Protein AF-A0A351QXR8-F1 (afdb_monomer_lite)

pLDDT: mean 89.49, std 12.04, range [43.16, 98.81]

Structure (mmCIF, N/CA/C/O backbone):
data_AF-A0A351QXR8-F1
#
_entry.id   AF-A0A351QXR8-F1
#
loop_
_atom_site.group_PDB
_atom_site.id
_atom_site.type_symbol
_atom_site.label_atom_id
_atom_site.label_alt_id
_atom_site.label_comp_id
_atom_site.label_asym_id
_atom_site.label_entity_id
_atom_site.label_seq_id
_atom_site.pdbx_PDB_ins_code
_atom_site.Cartn_x
_atom_site.Cartn_y
_atom_site.Cartn_z
_atom_site.occupancy
_atom_site.B_iso_or_equiv
_atom_site.auth_seq_id
_atom_site.auth_comp_id
_atom_site.auth_asym_id
_atom_site.auth_atom_id
_atom_site.pdbx_PDB_model_num
ATOM 1 N N . MET A 1 1 ? 28.566 -29.419 -2.380 1.00 71.31 1 MET A N 1
ATOM 2 C CA . MET A 1 1 ? 28.160 -28.521 -1.279 1.00 71.31 1 MET A CA 1
ATOM 3 C C . MET A 1 1 ? 27.484 -27.236 -1.765 1.00 71.31 1 MET A C 1
ATOM 5 O O . MET A 1 1 ? 26.270 -27.195 -1.715 1.00 71.31 1 MET A O 1
ATOM 9 N N . LEU A 1 2 ? 28.178 -26.216 -2.305 1.00 81.88 2 LEU A N 1
ATOM 10 C CA . LEU A 1 2 ? 27.507 -24.952 -2.696 1.00 81.88 2 LEU A CA 1
ATOM 11 C C . LEU A 1 2 ? 26.425 -25.144 -3.780 1.00 81.88 2 LEU A C 1
ATOM 13 O O . LEU A 1 2 ? 25.335 -24.594 -3.674 1.00 81.88 2 LEU A O 1
ATOM 17 N N . LYS A 1 3 ? 26.708 -25.965 -4.801 1.00 84.62 3 LYS A N 1
ATOM 18 C CA . LYS A 1 3 ? 25.754 -26.278 -5.880 1.00 84.62 3 LYS A CA 1
ATOM 19 C C . LYS A 1 3 ? 24.522 -27.038 -5.372 1.00 84.62 3 LYS A C 1
ATOM 21 O O . LYS A 1 3 ? 23.411 -26.698 -5.750 1.00 84.62 3 LYS A O 1
ATOM 26 N N . GLU A 1 4 ? 24.726 -28.004 -4.481 1.00 84.88 4 GLU A N 1
ATOM 27 C CA . GLU A 1 4 ? 23.647 -28.777 -3.844 1.00 84.88 4 GLU A CA 1
ATOM 28 C C . GLU A 1 4 ? 22.796 -27.888 -2.926 1.00 84.88 4 GLU A C 1
ATOM 30 O O . GLU A 1 4 ? 21.575 -27.997 -2.923 1.00 84.88 4 GLU A O 1
ATOM 35 N N . CYS A 1 5 ? 23.417 -26.948 -2.201 1.00 84.88 5 CYS A N 1
ATOM 36 C CA . CYS A 1 5 ? 22.691 -25.943 -1.426 1.00 84.88 5 CYS A CA 1
ATOM 37 C C . CYS A 1 5 ? 21.828 -25.055 -2.331 1.00 84.88 5 CYS A C 1
ATOM 39 O O . CYS A 1 5 ? 20.662 -24.839 -2.023 1.00 84.88 5 CYS A O 1
ATOM 41 N N . LEU A 1 6 ? 22.370 -24.564 -3.451 1.00 88.38 6 LEU A N 1
ATOM 42 C CA . LEU A 1 6 ? 21.609 -23.749 -4.406 1.00 88.38 6 LEU A CA 1
ATOM 43 C C . LEU A 1 6 ? 20.429 -24.515 -5.013 1.00 88.38 6 LEU A C 1
ATOM 45 O O . LEU A 1 6 ? 19.358 -23.941 -5.191 1.00 88.38 6 LEU A O 1
ATOM 49 N N . GLU A 1 7 ? 20.614 -25.796 -5.319 1.00 89.69 7 GLU A N 1
ATOM 50 C CA . GLU A 1 7 ? 19.553 -26.659 -5.837 1.00 89.69 7 GLU A CA 1
ATOM 51 C C . GLU A 1 7 ? 18.456 -26.894 -4.792 1.00 89.69 7 GLU A C 1
ATOM 53 O O . GLU A 1 7 ? 17.279 -26.720 -5.097 1.00 89.69 7 GLU A O 1
ATOM 58 N N . SER A 1 8 ? 18.841 -27.159 -3.541 1.00 87.00 8 SER A N 1
ATOM 59 C CA . SER A 1 8 ? 17.909 -27.278 -2.416 1.00 87.00 8 SER A CA 1
ATOM 60 C C . SER A 1 8 ? 17.113 -25.986 -2.186 1.00 87.00 8 SER A C 1
ATOM 62 O O . SER A 1 8 ? 15.885 -26.018 -2.164 1.00 87.00 8 SER A O 1
ATOM 64 N N . PHE A 1 9 ? 17.776 -24.823 -2.136 1.00 86.44 9 PHE A N 1
A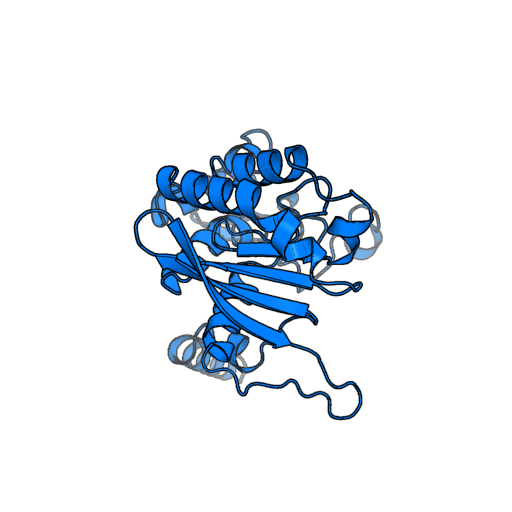TOM 65 C CA . PHE A 1 9 ? 17.091 -23.530 -2.002 1.00 86.44 9 PHE A CA 1
ATOM 66 C C . PHE A 1 9 ? 16.151 -23.236 -3.170 1.00 86.44 9 PHE A C 1
ATOM 68 O O . PHE A 1 9 ? 15.075 -22.682 -2.964 1.00 86.44 9 PHE A O 1
ATOM 75 N N . LYS A 1 10 ? 16.545 -23.592 -4.397 1.00 87.62 10 LYS A N 1
ATOM 76 C CA . LYS A 1 10 ? 15.696 -23.412 -5.574 1.00 87.62 10 LYS A CA 1
ATOM 77 C C . LYS A 1 10 ? 14.445 -24.286 -5.494 1.00 87.62 10 LYS A C 1
ATOM 79 O O . LYS A 1 10 ? 13.368 -23.798 -5.8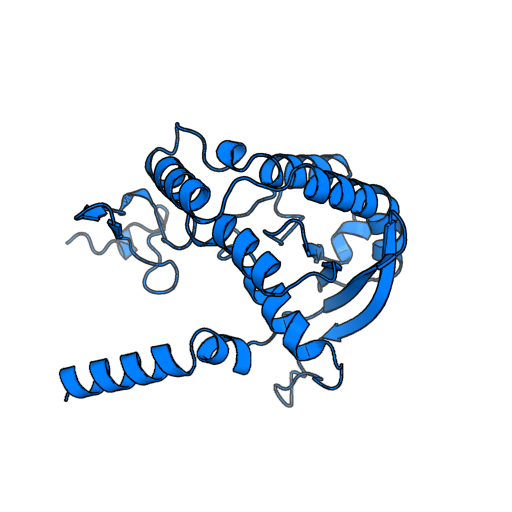19 1.00 87.62 10 LYS A O 1
ATOM 84 N N . ASN A 1 11 ? 14.579 -25.542 -5.074 1.00 88.81 11 ASN A N 1
ATOM 85 C CA . ASN A 1 11 ? 13.438 -26.439 -4.897 1.00 88.81 11 ASN A CA 1
ATOM 86 C C . ASN A 1 11 ? 12.489 -25.897 -3.826 1.00 88.81 11 ASN A C 1
ATOM 88 O O . ASN A 1 11 ? 11.304 -25.738 -4.098 1.00 88.81 11 ASN A O 1
ATOM 92 N N . GLU A 1 12 ? 13.027 -25.486 -2.678 1.00 86.94 12 GLU A N 1
ATOM 93 C CA . GLU A 1 12 ? 12.242 -24.902 -1.589 1.00 86.94 12 GLU A CA 1
ATOM 94 C C . GLU A 1 12 ? 11.503 -23.626 -2.029 1.00 86.94 12 GLU A C 1
ATOM 96 O O . GLU A 1 12 ? 10.325 -23.440 -1.727 1.00 86.94 12 GLU A O 1
ATOM 101 N N . LEU A 1 13 ? 12.178 -22.755 -2.789 1.00 85.94 13 LEU A N 1
ATOM 102 C CA . LEU A 1 13 ? 11.587 -21.539 -3.344 1.00 85.94 13 LEU A CA 1
ATOM 103 C C . LEU A 1 13 ? 10.492 -21.851 -4.371 1.00 85.94 13 LEU A C 1
ATOM 105 O O . LEU A 1 13 ? 9.472 -21.173 -4.384 1.00 85.94 13 LEU A O 1
ATOM 109 N N . ASN A 1 14 ? 10.677 -22.864 -5.217 1.00 85.38 14 ASN A N 1
ATOM 110 C CA . ASN A 1 14 ? 9.671 -23.261 -6.201 1.00 85.38 14 ASN A CA 1
ATOM 111 C C . ASN A 1 14 ? 8.441 -23.902 -5.543 1.00 85.38 14 ASN A C 1
ATOM 113 O O . ASN A 1 14 ? 7.327 -23.690 -6.013 1.00 85.38 14 ASN A O 1
ATOM 117 N N . GLU A 1 15 ? 8.633 -24.687 -4.481 1.00 86.50 15 GLU A N 1
ATOM 118 C CA . GLU A 1 15 ? 7.544 -25.363 -3.771 1.00 86.50 15 GLU A CA 1
ATOM 119 C C . GLU A 1 15 ? 6.749 -24.409 -2.877 1.00 86.50 15 GLU A C 1
ATOM 121 O O . GLU A 1 15 ? 5.518 -24.447 -2.861 1.00 86.50 15 GLU A O 1
ATOM 126 N N . LYS A 1 16 ? 7.442 -23.558 -2.111 1.00 82.75 16 LYS A N 1
ATOM 127 C CA . LYS A 1 16 ? 6.816 -22.707 -1.090 1.00 82.75 16 LYS A CA 1
ATOM 128 C C . LYS A 1 16 ? 6.578 -21.272 -1.554 1.00 82.75 16 LYS A C 1
ATOM 130 O O . LYS A 1 16 ? 5.674 -20.621 -1.032 1.00 82.75 16 LYS A O 1
ATOM 135 N N . GLY A 1 17 ? 7.348 -20.780 -2.524 1.00 83.62 17 GLY A N 1
ATOM 136 C CA . GLY A 1 17 ? 7.216 -19.429 -3.069 1.00 83.62 17 GLY A CA 1
ATOM 137 C C . GLY A 1 17 ? 7.182 -18.357 -1.980 1.00 83.62 17 GLY A C 1
ATOM 138 O O . GLY A 1 17 ? 7.968 -18.380 -1.028 1.00 83.62 17 GLY A O 1
ATOM 139 N N . ASP A 1 18 ? 6.213 -17.451 -2.090 1.00 80.69 18 ASP A N 1
ATOM 140 C CA . ASP A 1 18 ? 6.040 -16.321 -1.173 1.00 80.69 18 ASP A CA 1
ATOM 141 C C . ASP A 1 18 ? 5.670 -16.743 0.260 1.00 80.69 18 ASP A C 1
ATOM 143 O O . ASP A 1 18 ? 5.889 -15.972 1.199 1.00 80.69 18 ASP A O 1
ATOM 147 N N . LYS A 1 19 ? 5.191 -17.980 0.480 1.00 81.56 19 LYS A N 1
ATOM 148 C CA . LYS A 1 19 ? 4.886 -18.487 1.833 1.00 81.56 19 LYS A CA 1
ATOM 149 C C . LYS A 1 19 ? 6.116 -18.511 2.732 1.00 81.56 19 LYS A C 1
ATOM 151 O O . LYS A 1 19 ? 5.998 -18.248 3.923 1.00 81.56 19 LYS A O 1
ATOM 156 N N . LEU A 1 20 ? 7.313 -18.699 2.163 1.00 81.94 20 LEU A N 1
ATOM 157 C CA . LEU A 1 20 ? 8.576 -18.595 2.909 1.00 81.94 20 LEU A CA 1
ATOM 158 C C . LEU A 1 20 ? 8.715 -17.256 3.648 1.00 81.94 20 LEU A C 1
ATOM 160 O O . LEU A 1 20 ? 9.323 -17.195 4.719 1.00 81.94 20 LEU A O 1
ATOM 164 N N . ILE A 1 21 ? 8.145 -16.192 3.078 1.00 81.69 21 ILE A N 1
ATOM 165 C CA . ILE A 1 21 ? 8.149 -14.845 3.642 1.00 81.69 21 ILE A CA 1
ATOM 166 C C . ILE A 1 21 ? 6.895 -14.624 4.493 1.00 81.69 21 ILE A C 1
ATOM 168 O O . ILE A 1 21 ? 6.999 -14.162 5.630 1.00 81.69 21 ILE A O 1
ATOM 172 N N . LEU A 1 22 ? 5.718 -14.945 3.953 1.00 85.12 22 LEU A N 1
ATOM 173 C CA . LEU A 1 22 ? 4.430 -14.623 4.572 1.00 85.12 22 LEU A CA 1
ATOM 174 C C . LEU A 1 22 ? 4.153 -15.424 5.853 1.00 85.12 22 LEU A C 1
ATOM 176 O O . LEU A 1 22 ? 3.581 -14.865 6.787 1.00 85.12 22 LEU A O 1
ATOM 180 N N . ASP A 1 23 ? 4.633 -16.668 5.964 1.00 81.00 23 ASP A N 1
ATOM 181 C CA . ASP A 1 23 ? 4.431 -17.509 7.158 1.00 81.00 23 ASP A CA 1
ATOM 182 C C . ASP A 1 23 ? 5.066 -16.895 8.418 1.00 81.00 23 ASP A C 1
ATOM 184 O O . ASP A 1 23 ? 4.561 -17.039 9.537 1.00 81.00 23 ASP A O 1
ATOM 188 N N . ASN A 1 24 ? 6.170 -16.166 8.229 1.00 83.38 24 ASN A N 1
ATOM 189 C CA . ASN A 1 24 ? 6.917 -15.496 9.293 1.00 83.38 24 ASN A CA 1
ATOM 190 C C . ASN A 1 24 ? 6.664 -13.984 9.339 1.00 83.38 24 ASN A C 1
ATOM 192 O O . ASN A 1 24 ? 7.296 -13.272 10.124 1.00 83.38 24 ASN A O 1
ATOM 196 N N . TYR A 1 25 ? 5.762 -13.474 8.501 1.00 89.44 25 TYR A N 1
ATOM 197 C CA . TYR A 1 25 ? 5.480 -12.053 8.433 1.00 89.44 25 TYR A CA 1
ATOM 198 C C . TYR A 1 25 ? 4.750 -11.578 9.698 1.00 89.44 25 TYR A C 1
ATOM 200 O O . TYR A 1 25 ? 3.771 -12.172 10.153 1.00 89.44 25 TYR A O 1
ATOM 208 N N . VAL A 1 26 ? 5.244 -10.481 10.273 1.00 89.50 26 VAL A N 1
ATOM 209 C CA . VAL A 1 26 ? 4.668 -9.836 11.457 1.00 89.50 26 VAL A CA 1
ATOM 210 C C . VAL A 1 26 ? 4.226 -8.430 11.049 1.00 89.50 26 VAL A C 1
ATOM 212 O O . VAL A 1 26 ? 5.087 -7.562 10.852 1.00 89.50 26 VAL A O 1
ATOM 215 N N . PRO A 1 27 ? 2.911 -8.184 10.900 1.00 92.69 27 PRO A N 1
ATOM 216 C CA . PRO A 1 27 ? 2.402 -6.854 10.596 1.00 92.69 27 PRO A CA 1
ATOM 217 C C . PRO A 1 27 ? 2.761 -5.851 11.701 1.00 92.69 27 PRO A C 1
ATOM 219 O O . PRO A 1 27 ? 2.947 -6.205 12.865 1.00 92.69 27 PRO A O 1
ATOM 222 N N . SER A 1 28 ? 2.855 -4.571 11.339 1.00 94.06 28 SER A N 1
ATOM 223 C CA . SER A 1 28 ? 3.114 -3.502 12.316 1.00 94.06 28 SER A CA 1
ATOM 224 C C . SER A 1 28 ? 1.947 -3.319 13.286 1.00 94.06 28 SER A C 1
ATOM 226 O O . SER A 1 28 ? 0.794 -3.502 12.894 1.00 94.06 28 SER A O 1
ATOM 228 N N . ASP A 1 29 ? 2.239 -2.854 14.503 1.00 96.81 29 ASP A N 1
ATOM 229 C CA . ASP A 1 29 ? 1.211 -2.467 15.473 1.00 96.81 29 ASP A CA 1
ATOM 230 C C . ASP A 1 29 ? 0.198 -1.492 14.844 1.00 96.81 29 ASP A C 1
ATOM 232 O O . ASP A 1 29 ? 0.577 -0.502 14.198 1.00 96.81 29 ASP A O 1
ATOM 236 N N . GLY A 1 30 ? -1.090 -1.770 15.034 1.00 97.19 30 GLY A N 1
ATOM 237 C CA . GLY A 1 30 ? -2.157 -0.926 14.520 1.00 97.19 30 GLY A CA 1
ATOM 238 C C . GLY A 1 30 ? -3.543 -1.559 14.536 1.00 97.19 30 GLY A C 1
ATOM 239 O O . GLY A 1 30 ? -3.745 -2.703 14.941 1.00 97.19 30 GLY A O 1
ATOM 240 N N . THR A 1 31 ? -4.500 -0.777 14.055 1.00 98.12 31 THR A N 1
ATOM 241 C CA . THR A 1 31 ? -5.887 -1.175 13.829 1.00 98.12 31 THR A CA 1
ATOM 242 C C . THR A 1 31 ? -6.098 -1.380 12.332 1.00 98.12 31 THR A C 1
ATOM 244 O O . THR A 1 31 ? -5.862 -0.468 11.539 1.00 98.12 31 THR A O 1
ATOM 247 N N . TYR A 1 32 ? -6.510 -2.588 11.964 1.00 98.12 32 TYR A N 1
ATOM 248 C CA . TYR A 1 32 ? -6.674 -3.075 10.602 1.00 98.12 32 TYR A CA 1
ATOM 249 C C . TYR A 1 32 ? -8.172 -3.185 10.331 1.00 98.12 32 TYR A C 1
ATOM 251 O O . TYR A 1 32 ? -8.865 -3.939 11.006 1.00 98.12 32 TYR A O 1
ATOM 259 N N . ILE A 1 33 ? -8.673 -2.410 9.379 1.00 98.31 33 ILE A N 1
ATOM 260 C CA . ILE A 1 33 ? -10.084 -2.358 9.005 1.00 98.31 33 ILE A CA 1
ATOM 261 C C . ILE A 1 33 ? -10.228 -3.020 7.645 1.00 98.31 33 ILE A C 1
ATOM 263 O O . ILE A 1 33 ? -9.597 -2.593 6.679 1.00 98.31 33 ILE A O 1
ATOM 267 N N . ILE A 1 34 ? -11.067 -4.045 7.573 1.00 98.12 34 ILE A N 1
ATOM 268 C CA . ILE A 1 34 ? -11.422 -4.714 6.326 1.00 98.12 34 ILE A CA 1
ATOM 269 C C . ILE A 1 34 ? -12.755 -4.152 5.862 1.00 98.12 34 ILE A C 1
ATOM 271 O O . ILE A 1 34 ? -13.738 -4.174 6.608 1.00 98.12 34 ILE A O 1
ATOM 275 N N . VAL A 1 35 ? -12.782 -3.657 4.630 1.00 97.81 35 VAL A N 1
ATOM 276 C CA . VAL A 1 35 ? -13.991 -3.169 3.969 1.00 97.81 35 VAL A CA 1
ATOM 277 C C . VAL A 1 35 ? -14.289 -4.037 2.759 1.00 97.81 35 VAL A C 1
ATOM 279 O O . VAL A 1 35 ? -13.381 -4.370 2.005 1.00 97.81 35 VAL A O 1
ATOM 282 N N . ALA A 1 36 ? -15.542 -4.428 2.567 1.00 96.69 36 ALA A N 1
ATOM 283 C CA . ALA A 1 36 ? -15.947 -5.294 1.465 1.00 96.69 36 ALA A CA 1
ATOM 284 C C . ALA A 1 36 ? -16.929 -4.578 0.536 1.00 96.69 36 ALA A C 1
ATOM 286 O O . ALA A 1 36 ? -17.686 -3.726 1.012 1.00 96.69 36 ALA A O 1
ATOM 287 N N . PRO A 1 37 ? -16.935 -4.904 -0.771 1.00 94.81 37 PRO A N 1
ATOM 288 C CA . PRO A 1 37 ? -17.949 -4.401 -1.686 1.00 94.81 37 PRO A CA 1
ATOM 289 C C . PRO A 1 37 ? -19.358 -4.718 -1.176 1.00 94.81 37 PRO A C 1
ATOM 291 O O . PRO A 1 37 ? -19.658 -5.861 -0.828 1.00 94.81 37 PRO A O 1
ATOM 294 N N . LYS A 1 38 ? -20.220 -3.703 -1.166 1.00 93.50 38 LYS A N 1
ATOM 295 C CA . LYS A 1 38 ? -21.654 -3.840 -0.915 1.00 93.50 38 LYS A CA 1
ATOM 296 C C . LYS A 1 38 ? -22.400 -2.891 -1.829 1.00 93.50 38 LYS A C 1
ATOM 298 O O . LYS A 1 38 ? -22.197 -1.678 -1.756 1.00 93.50 38 LYS A O 1
ATOM 303 N N . ASP A 1 39 ? -23.248 -3.463 -2.676 1.00 90.50 39 ASP A N 1
ATOM 304 C CA . ASP A 1 39 ? -23.934 -2.738 -3.741 1.00 90.50 39 ASP A CA 1
ATOM 305 C C . ASP A 1 39 ? -22.913 -1.907 -4.554 1.00 90.50 39 ASP A C 1
ATOM 307 O O . ASP A 1 39 ? -21.876 -2.425 -4.983 1.00 90.50 39 ASP A O 1
ATOM 311 N N . ASP A 1 40 ? -23.150 -0.605 -4.706 1.00 87.94 40 ASP A N 1
ATOM 312 C CA . ASP A 1 40 ? -22.261 0.309 -5.426 1.00 87.94 40 ASP A CA 1
ATOM 313 C C . ASP A 1 40 ? -21.151 0.933 -4.553 1.00 87.94 40 ASP A C 1
ATOM 315 O O . ASP A 1 40 ? -20.350 1.721 -5.055 1.00 87.94 40 ASP A O 1
ATOM 319 N N . SER A 1 41 ? -21.033 0.557 -3.274 1.00 93.38 41 SER A N 1
ATOM 320 C CA . SER A 1 41 ? -20.067 1.123 -2.315 1.00 93.38 41 SER A CA 1
ATOM 321 C C . SER A 1 41 ? -19.289 0.027 -1.561 1.00 93.38 41 SER A C 1
ATOM 323 O O . SER A 1 41 ? -19.082 -1.073 -2.083 1.00 93.38 41 SER A O 1
ATOM 325 N N . TYR A 1 42 ? -18.811 0.340 -0.355 1.00 97.31 42 TYR A N 1
ATOM 326 C CA . TYR A 1 42 ? -18.140 -0.582 0.554 1.00 97.31 42 TYR A CA 1
ATOM 327 C C . TYR A 1 42 ? -18.666 -0.430 1.980 1.00 97.31 42 TYR A C 1
ATOM 329 O O . TYR A 1 42 ? -19.008 0.673 2.412 1.00 97.31 42 TYR A O 1
ATOM 337 N N . GLU A 1 43 ? -18.662 -1.528 2.731 1.00 96.12 43 GLU A N 1
ATOM 338 C CA . GLU A 1 43 ? -18.978 -1.542 4.160 1.00 96.12 43 GLU A CA 1
ATOM 339 C C . GLU A 1 43 ? -17.842 -2.150 4.984 1.00 96.12 43 GLU A C 1
ATOM 341 O O . GLU A 1 43 ? -17.106 -3.014 4.506 1.00 96.12 43 GLU A O 1
ATOM 346 N N . VAL A 1 44 ? -17.707 -1.720 6.240 1.00 96.62 44 VAL A N 1
ATOM 347 C CA . VAL A 1 44 ? -16.767 -2.332 7.187 1.00 96.62 44 VAL A CA 1
ATOM 348 C C . VAL A 1 44 ? -17.262 -3.729 7.553 1.00 96.62 44 VAL A C 1
ATOM 350 O O . VAL A 1 44 ? -18.356 -3.876 8.091 1.00 96.62 44 VAL A O 1
ATOM 353 N N . LYS A 1 45 ? -16.431 -4.745 7.308 1.00 95.62 45 LYS A N 1
ATOM 354 C CA . LYS A 1 45 ? -16.702 -6.133 7.700 1.00 95.62 45 LYS A CA 1
ATOM 355 C C . LYS A 1 45 ? -16.075 -6.523 9.024 1.00 95.62 45 LYS A C 1
ATOM 357 O O . LYS A 1 45 ? -16.712 -7.196 9.826 1.00 95.62 45 LYS A O 1
ATOM 362 N N . GLU A 1 46 ? -14.819 -6.147 9.235 1.00 95.25 46 GLU A N 1
ATOM 363 C CA . GLU A 1 46 ? -14.074 -6.560 10.421 1.00 95.25 46 GLU A CA 1
ATOM 364 C C . GLU A 1 46 ? -13.031 -5.513 10.808 1.00 95.25 46 GLU A C 1
ATOM 366 O O . GLU A 1 46 ? -12.447 -4.836 9.958 1.00 95.25 46 GLU A O 1
ATOM 371 N N . VAL A 1 47 ? -12.797 -5.395 12.114 1.00 96.75 47 VAL A N 1
ATOM 372 C CA . VAL A 1 47 ? -11.729 -4.581 12.692 1.00 96.75 47 VAL A CA 1
ATOM 373 C C . VAL A 1 47 ? -10.840 -5.491 13.528 1.00 96.75 47 VAL A C 1
ATOM 375 O O . VAL A 1 47 ? -11.278 -6.054 14.529 1.00 96.75 47 VAL A O 1
ATOM 378 N N . VAL A 1 48 ? -9.575 -5.609 13.136 1.00 96.38 48 VAL A N 1
ATOM 379 C CA . VAL A 1 48 ? -8.566 -6.438 13.797 1.00 96.38 48 VAL A CA 1
ATOM 380 C C . VAL A 1 48 ? -7.516 -5.529 14.424 1.00 96.38 48 VAL A C 1
ATOM 382 O O . VAL A 1 48 ? -6.944 -4.665 13.762 1.00 96.38 48 VAL A O 1
ATOM 385 N N . ASN A 1 49 ? -7.229 -5.712 15.710 1.00 95.44 49 ASN A N 1
ATOM 386 C CA . ASN A 1 49 ? -6.145 -4.990 16.373 1.00 95.44 49 ASN A CA 1
ATOM 387 C C . ASN A 1 49 ? -4.911 -5.883 16.443 1.00 95.44 49 ASN A C 1
ATOM 389 O O . ASN A 1 49 ? -4.908 -6.888 17.148 1.00 95.44 49 ASN A O 1
ATOM 393 N N . ILE A 1 50 ? -3.852 -5.497 15.735 1.00 94.62 50 ILE A N 1
ATOM 394 C CA . ILE A 1 50 ? -2.578 -6.212 15.751 1.00 94.62 50 ILE A CA 1
ATOM 395 C C . ILE A 1 50 ? -1.628 -5.457 16.668 1.00 94.62 50 ILE A C 1
ATOM 397 O O . ILE A 1 50 ? -1.387 -4.262 16.492 1.00 94.62 50 ILE A O 1
ATOM 401 N N . LYS A 1 51 ? -1.090 -6.159 17.666 1.00 94.12 51 LYS A N 1
ATOM 402 C CA . LYS A 1 51 ? -0.122 -5.604 18.607 1.00 94.12 51 LYS A CA 1
ATOM 403 C C . LYS A 1 51 ? 0.867 -6.671 19.045 1.00 94.12 51 LYS A C 1
ATOM 405 O O . LYS A 1 51 ? 0.460 -7.725 19.529 1.00 94.12 51 LYS A O 1
ATOM 410 N N . LEU A 1 52 ? 2.156 -6.384 18.903 1.00 91.81 52 LEU A N 1
ATOM 411 C CA . LEU A 1 52 ? 3.216 -7.263 19.382 1.00 91.81 52 LEU A CA 1
ATOM 412 C C . LEU A 1 52 ? 3.315 -7.194 20.906 1.00 91.81 52 LEU A C 1
ATOM 414 O O . LEU A 1 52 ? 3.648 -6.153 21.487 1.00 91.81 52 LEU A O 1
ATOM 418 N N . ASP A 1 53 ? 3.097 -8.327 21.567 1.00 90.56 53 ASP A N 1
ATOM 419 C CA . ASP A 1 53 ? 3.419 -8.455 22.980 1.00 90.56 53 ASP A CA 1
ATOM 420 C C . ASP A 1 53 ? 4.945 -8.429 23.146 1.00 90.56 53 ASP A C 1
ATOM 422 O O . ASP A 1 53 ? 5.691 -9.270 22.637 1.00 90.56 53 ASP A O 1
ATOM 426 N N . LYS A 1 54 ? 5.444 -7.421 23.864 1.00 88.94 54 LYS A N 1
ATOM 427 C CA . LYS A 1 54 ? 6.887 -7.207 24.025 1.00 88.94 54 LYS A CA 1
ATOM 428 C C . LYS A 1 54 ? 7.566 -8.274 24.886 1.00 88.94 54 LYS A C 1
ATOM 430 O O . LYS A 1 54 ? 8.781 -8.430 24.740 1.00 88.94 54 LYS A O 1
ATOM 435 N N . LYS A 1 55 ? 6.820 -8.947 25.769 1.00 89.38 55 LYS A N 1
ATOM 436 C CA . LYS A 1 55 ? 7.308 -9.987 26.682 1.00 89.38 55 LYS A CA 1
ATOM 437 C C . LYS A 1 55 ? 7.355 -11.338 25.980 1.00 89.38 55 LYS A C 1
ATOM 439 O O . LYS A 1 55 ? 8.401 -11.974 25.997 1.00 89.38 55 LYS A O 1
ATOM 444 N N . THR A 1 56 ? 6.257 -11.753 25.351 1.00 89.12 56 THR A N 1
ATOM 445 C CA . THR A 1 56 ? 6.168 -13.068 24.694 1.00 89.12 56 THR A CA 1
ATOM 446 C C . THR A 1 56 ? 6.689 -13.054 23.260 1.00 89.12 56 THR A C 1
ATOM 448 O O . THR A 1 56 ? 6.964 -14.115 22.713 1.00 89.12 56 THR A O 1
ATOM 451 N N . LYS A 1 57 ? 6.854 -11.868 22.651 1.00 86.06 57 LYS A N 1
ATOM 452 C CA . LYS A 1 57 ? 7.215 -11.686 21.232 1.00 86.06 57 LYS A CA 1
ATOM 453 C C . LYS A 1 57 ? 6.204 -12.322 20.272 1.00 86.06 57 LYS A C 1
ATOM 455 O O . LYS A 1 57 ? 6.562 -12.698 19.160 1.00 86.06 57 LYS A O 1
ATOM 460 N N . THR A 1 58 ? 4.942 -12.406 20.687 1.00 87.44 58 THR A N 1
ATOM 461 C CA . THR A 1 58 ? 3.844 -12.960 19.887 1.00 87.44 58 THR A CA 1
ATOM 462 C C . THR A 1 58 ? 2.807 -11.894 19.552 1.00 87.44 58 THR A C 1
ATOM 464 O O . THR A 1 58 ? 2.711 -10.863 20.217 1.00 87.44 58 THR A O 1
ATOM 467 N N . ILE A 1 59 ? 2.017 -12.164 18.519 1.00 89.19 59 ILE A N 1
ATOM 468 C CA . ILE A 1 59 ? 0.842 -11.382 18.122 1.00 89.19 59 ILE A CA 1
ATOM 469 C C . ILE A 1 59 ? -0.392 -12.278 18.184 1.00 89.19 59 ILE A C 1
ATOM 471 O O . ILE A 1 59 ? -0.274 -13.496 18.029 1.00 89.19 59 ILE A O 1
ATOM 475 N N . ASP A 1 60 ? -1.558 -11.677 18.398 1.00 88.50 60 ASP A N 1
ATOM 476 C CA . ASP A 1 60 ? -2.834 -12.372 18.246 1.00 88.50 60 ASP A CA 1
ATOM 477 C C . ASP A 1 60 ? -3.093 -12.666 16.759 1.00 88.50 60 ASP A C 1
ATOM 479 O O . ASP A 1 60 ? -3.017 -11.770 15.917 1.00 88.50 60 ASP A O 1
ATOM 483 N N . LYS A 1 61 ? -3.358 -13.938 16.451 1.00 90.25 61 LYS A N 1
ATOM 484 C CA . LYS A 1 61 ? -3.624 -14.456 15.100 1.00 90.25 61 LYS A CA 1
ATOM 485 C C . LYS A 1 61 ? -5.013 -15.098 14.986 1.00 90.25 61 LYS A C 1
ATOM 487 O O . LYS A 1 61 ? -5.246 -15.877 14.071 1.00 90.25 61 LYS A O 1
ATOM 492 N N . SER A 1 62 ? -5.908 -14.831 15.939 1.00 89.38 62 SER A N 1
ATOM 493 C CA . SER A 1 62 ? -7.220 -15.485 16.042 1.00 89.38 62 SER A CA 1
ATOM 494 C C . SER A 1 62 ? -8.231 -15.058 14.974 1.00 89.38 62 SER A C 1
ATOM 496 O O . SER A 1 62 ? -9.174 -15.801 14.712 1.00 89.38 62 SER A O 1
ATOM 498 N N . SER A 1 63 ? -8.047 -13.894 14.341 1.00 90.31 63 SER A N 1
ATOM 499 C CA . SER A 1 63 ? -8.922 -13.440 13.253 1.00 90.31 63 SER A CA 1
ATOM 500 C C . SER A 1 63 ? -8.819 -14.364 12.038 1.00 90.31 63 SER A C 1
ATOM 502 O O . SER A 1 63 ? -7.724 -14.680 11.568 1.00 90.31 63 SER A O 1
ATOM 504 N N . ASN A 1 64 ? -9.969 -14.706 11.454 1.00 92.06 64 ASN A N 1
ATOM 505 C CA . ASN A 1 64 ? -10.040 -15.473 10.208 1.00 92.06 64 ASN A CA 1
ATOM 506 C C . ASN A 1 64 ? -9.426 -14.722 9.014 1.00 92.06 64 ASN A C 1
ATOM 508 O O . ASN A 1 64 ? -9.050 -15.344 8.023 1.00 92.06 64 ASN A O 1
ATOM 512 N N . TYR A 1 65 ? -9.276 -13.399 9.112 1.00 91.75 65 TYR A N 1
ATOM 513 C CA . TYR A 1 65 ? -8.612 -12.585 8.097 1.00 91.75 65 TYR A CA 1
ATOM 514 C C . TYR A 1 65 ? -7.107 -12.459 8.319 1.00 91.75 65 TYR A C 1
ATOM 516 O O . TYR A 1 65 ? -6.440 -11.856 7.485 1.00 91.75 65 TYR A O 1
ATOM 524 N N . PHE A 1 66 ? -6.540 -13.014 9.396 1.00 92.19 66 PHE A N 1
ATOM 525 C CA . PHE A 1 66 ? -5.136 -12.789 9.739 1.00 92.19 66 PHE A CA 1
ATOM 526 C C . PHE A 1 66 ? -4.176 -13.150 8.592 1.00 92.19 66 PHE A C 1
ATOM 528 O O . PHE A 1 66 ? -3.325 -12.342 8.228 1.00 92.19 66 PHE A O 1
ATOM 535 N N . SER A 1 67 ? -4.351 -14.321 7.968 1.00 91.38 67 SER A N 1
ATOM 536 C CA . SER A 1 67 ? -3.516 -14.741 6.830 1.00 91.38 67 SER A CA 1
ATOM 537 C C . SER A 1 67 ? -3.641 -13.783 5.640 1.00 91.38 67 SER A C 1
ATOM 539 O O . SER A 1 67 ? -2.637 -13.355 5.076 1.00 91.38 67 SER A O 1
ATOM 541 N N . LYS A 1 68 ? -4.875 -13.395 5.304 1.00 93.31 68 LYS A N 1
ATOM 542 C CA . LYS A 1 68 ? -5.187 -12.489 4.192 1.00 93.31 68 LYS A CA 1
ATOM 543 C C . LYS A 1 68 ? -4.618 -11.087 4.439 1.00 93.31 68 LYS A C 1
ATOM 545 O O . LYS A 1 68 ? -4.003 -10.497 3.557 1.00 93.31 68 LYS A O 1
ATOM 550 N N . LEU A 1 69 ? -4.714 -10.592 5.675 1.00 95.50 69 LEU A N 1
ATOM 551 C CA . LEU A 1 69 ? -4.102 -9.335 6.109 1.00 95.50 69 LEU A CA 1
ATOM 552 C C . LEU A 1 69 ? -2.576 -9.366 5.999 1.00 95.50 69 LEU A C 1
ATOM 554 O O . LEU A 1 69 ? -1.994 -8.354 5.622 1.00 95.50 69 LEU A O 1
ATOM 558 N N . CYS A 1 70 ? -1.917 -10.493 6.284 1.00 95.06 70 CYS A N 1
ATOM 559 C CA . CYS A 1 70 ? -0.474 -10.620 6.068 1.00 95.06 70 CYS A CA 1
ATOM 560 C C . CYS A 1 70 ? -0.111 -10.436 4.590 1.00 95.06 70 CYS A C 1
ATOM 562 O O . CYS A 1 70 ? 0.779 -9.638 4.285 1.00 95.06 70 CYS A O 1
ATOM 564 N N . THR A 1 71 ? -0.823 -11.108 3.678 1.00 95.06 71 THR A N 1
ATOM 565 C CA . THR A 1 71 ? -0.621 -10.944 2.229 1.00 95.06 71 THR A CA 1
ATOM 566 C C . THR A 1 71 ? -0.878 -9.503 1.800 1.00 95.06 71 THR A C 1
ATOM 568 O O . THR A 1 71 ? -0.053 -8.894 1.112 1.00 95.06 71 THR A O 1
ATOM 571 N N . TYR A 1 72 ? -1.995 -8.925 2.233 1.00 97.50 72 TYR A N 1
ATOM 572 C CA . TYR A 1 72 ? -2.374 -7.565 1.878 1.00 97.50 72 TYR A CA 1
ATOM 573 C C . TYR A 1 72 ? -1.376 -6.527 2.388 1.00 97.50 72 TYR A C 1
ATOM 575 O O . TYR A 1 72 ? -0.952 -5.658 1.626 1.00 97.50 72 TYR A O 1
ATOM 583 N N . ASP A 1 73 ? -0.971 -6.613 3.657 1.00 97.56 73 ASP A N 1
ATOM 584 C CA . ASP A 1 73 ? -0.041 -5.663 4.266 1.00 97.56 73 ASP A CA 1
ATOM 585 C C . ASP A 1 73 ? 1.335 -5.738 3.619 1.00 97.56 73 ASP A C 1
ATOM 587 O O . ASP A 1 73 ? 1.905 -4.710 3.241 1.00 97.56 73 ASP A O 1
ATOM 591 N N . TYR A 1 74 ? 1.835 -6.961 3.419 1.00 96.25 74 TYR A N 1
ATOM 592 C CA . TYR A 1 74 ? 3.107 -7.185 2.750 1.00 96.25 74 TYR A CA 1
ATOM 593 C C . TYR A 1 74 ? 3.120 -6.550 1.362 1.00 96.25 74 TYR A C 1
ATOM 595 O O . TYR A 1 74 ? 4.086 -5.865 1.031 1.00 96.25 74 TYR A O 1
ATOM 603 N N . ASN A 1 75 ? 2.044 -6.720 0.590 1.00 96.94 75 ASN A N 1
ATOM 604 C CA . ASN A 1 75 ? 1.957 -6.183 -0.763 1.00 96.94 75 ASN A CA 1
ATOM 605 C C . ASN A 1 75 ? 1.649 -4.678 -0.825 1.00 96.94 75 ASN A C 1
ATOM 607 O O . ASN A 1 75 ? 1.791 -4.055 -1.874 1.00 96.94 75 ASN A O 1
ATOM 611 N N . SER A 1 76 ? 1.281 -4.074 0.301 1.00 98.25 76 SER A N 1
ATOM 612 C CA . SER A 1 76 ? 0.866 -2.672 0.380 1.00 98.25 76 SER A CA 1
ATOM 613 C C . SER A 1 76 ? 1.879 -1.773 1.086 1.00 98.25 76 SER A C 1
ATOM 615 O O . SER A 1 76 ? 1.797 -0.553 0.962 1.00 98.25 76 SER A O 1
ATOM 617 N N . LYS A 1 77 ? 2.852 -2.324 1.819 1.00 96.12 77 LYS A N 1
ATOM 618 C CA . LYS A 1 77 ? 3.864 -1.534 2.539 1.00 96.12 77 LYS A CA 1
ATOM 619 C C . LYS A 1 77 ? 4.873 -0.871 1.599 1.00 96.12 77 LYS A C 1
ATOM 621 O O . LYS A 1 77 ? 5.194 -1.375 0.524 1.00 96.12 77 LYS A O 1
ATOM 626 N N . LEU A 1 78 ? 5.459 0.235 2.041 1.00 95.44 78 LEU A N 1
ATOM 627 C CA . LEU A 1 78 ? 6.635 0.799 1.381 1.00 95.44 78 LEU A CA 1
ATOM 628 C C . LEU A 1 78 ? 7.871 -0.079 1.639 1.00 95.44 78 LEU A C 1
ATOM 630 O O . LEU A 1 78 ? 8.045 -0.612 2.733 1.00 95.44 78 LEU A O 1
ATOM 634 N N . VAL A 1 79 ? 8.756 -0.184 0.646 1.00 90.94 79 VAL A N 1
ATOM 635 C CA . VAL A 1 79 ? 10.067 -0.843 0.788 1.00 90.94 79 VAL A CA 1
ATOM 636 C C . VAL A 1 79 ? 10.955 -0.005 1.694 1.00 90.94 79 VAL A C 1
ATOM 638 O O . VAL A 1 79 ? 11.695 -0.531 2.514 1.00 90.94 79 VAL A O 1
ATOM 641 N N . ASP A 1 80 ? 10.890 1.315 1.524 1.00 87.62 80 ASP A N 1
ATOM 642 C CA . ASP A 1 80 ? 11.677 2.272 2.284 1.00 87.62 80 ASP A CA 1
ATOM 643 C C . ASP A 1 80 ? 10.930 3.610 2.374 1.00 87.62 80 ASP A C 1
ATOM 645 O O . ASP A 1 80 ? 10.308 4.062 1.408 1.00 87.62 80 ASP A O 1
ATOM 649 N N . MET A 1 81 ? 11.033 4.291 3.518 1.00 88.69 81 MET A N 1
ATOM 650 C CA . MET A 1 81 ? 10.388 5.592 3.748 1.00 88.69 81 MET A CA 1
ATOM 651 C C . MET A 1 81 ? 10.940 6.728 2.867 1.00 88.69 81 MET A C 1
ATOM 653 O O . MET A 1 81 ? 10.360 7.813 2.815 1.00 88.69 81 MET A O 1
ATOM 657 N N . ASN A 1 82 ? 12.071 6.537 2.187 1.00 88.56 82 ASN A N 1
ATOM 658 C CA . ASN A 1 82 ? 12.621 7.452 1.182 1.00 88.56 82 ASN A CA 1
ATOM 659 C C . ASN A 1 82 ? 12.119 7.153 -0.233 1.00 88.56 82 ASN A C 1
ATOM 661 O O . ASN A 1 82 ? 12.354 7.949 -1.141 1.00 88.56 82 ASN A O 1
ATOM 665 N N . LYS A 1 83 ? 11.355 6.072 -0.408 1.00 91.12 83 LYS A N 1
ATOM 666 C CA . LYS A 1 83 ? 10.642 5.738 -1.640 1.00 91.12 83 LYS A CA 1
ATOM 667 C C . LYS A 1 83 ? 9.123 5.775 -1.409 1.00 91.12 83 LYS A C 1
ATOM 669 O O . LYS A 1 83 ? 8.462 4.782 -1.692 1.00 91.12 83 LYS A O 1
ATOM 674 N N . PRO A 1 84 ? 8.541 6.871 -0.885 1.00 95.94 84 PRO A N 1
ATOM 675 C 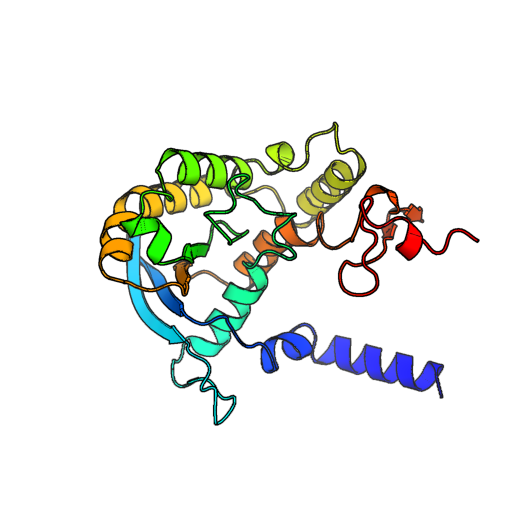CA . PRO A 1 84 ? 7.109 6.915 -0.608 1.00 95.94 84 PRO A CA 1
ATOM 676 C C . PRO A 1 84 ? 6.302 7.126 -1.894 1.00 95.94 84 PRO A C 1
ATOM 678 O O . PRO A 1 84 ? 6.827 7.698 -2.852 1.00 95.94 84 PRO A O 1
ATOM 681 N N . ILE A 1 85 ? 5.030 6.729 -1.921 1.00 97.81 85 ILE A N 1
ATOM 682 C CA . ILE A 1 85 ? 4.096 7.204 -2.955 1.00 97.81 85 ILE A CA 1
ATOM 683 C C . ILE A 1 85 ? 3.710 8.653 -2.650 1.00 97.81 85 ILE A C 1
ATOM 685 O O . ILE A 1 85 ? 4.001 9.541 -3.448 1.00 97.81 85 ILE A O 1
ATOM 689 N N . ASP A 1 86 ? 3.190 8.909 -1.449 1.00 97.69 86 ASP A N 1
ATOM 690 C CA . ASP A 1 86 ? 2.951 10.261 -0.946 1.00 97.69 86 ASP A CA 1
ATOM 691 C C . ASP A 1 86 ? 4.276 10.963 -0.595 1.00 97.69 86 ASP A C 1
ATOM 693 O O . ASP A 1 86 ? 4.963 10.616 0.368 1.00 97.69 86 ASP A O 1
ATOM 697 N N . GLY A 1 87 ? 4.631 12.000 -1.354 1.00 94.31 87 GLY A N 1
ATOM 698 C CA . GLY A 1 87 ? 5.850 12.780 -1.131 1.00 94.31 87 GLY A CA 1
ATOM 699 C C . GLY A 1 87 ? 5.940 13.438 0.253 1.00 94.31 87 GLY A C 1
ATOM 700 O O . GLY A 1 87 ? 7.054 13.640 0.742 1.00 94.31 87 GLY A O 1
ATOM 701 N N . LYS A 1 88 ? 4.804 13.726 0.910 1.00 95.88 88 LYS A N 1
ATOM 702 C CA . LYS A 1 88 ? 4.762 14.282 2.274 1.00 95.88 88 LYS A CA 1
ATOM 703 C C . LYS A 1 88 ? 4.936 13.208 3.359 1.00 95.88 88 LYS A C 1
ATOM 705 O O . LYS A 1 88 ? 5.141 13.564 4.518 1.00 95.88 88 LYS A O 1
ATOM 710 N N . LYS A 1 89 ? 4.945 11.919 2.988 1.00 96.50 89 LYS A N 1
ATOM 711 C CA . LYS A 1 89 ? 5.137 10.763 3.884 1.00 96.50 89 LYS A CA 1
ATOM 712 C C . LYS A 1 89 ? 4.119 10.732 5.028 1.00 96.50 89 LYS A C 1
ATOM 714 O O . LYS A 1 89 ? 4.486 10.498 6.176 1.00 96.50 89 LYS A O 1
ATOM 719 N N . ILE A 1 90 ? 2.861 11.026 4.721 1.00 98.19 90 ILE A N 1
ATOM 720 C CA . ILE A 1 90 ? 1.735 10.880 5.644 1.00 98.19 90 ILE A CA 1
ATOM 721 C C . ILE A 1 90 ? 1.006 9.565 5.363 1.00 98.19 90 ILE A C 1
ATOM 723 O O . ILE A 1 90 ? 0.681 8.841 6.305 1.00 98.19 90 ILE A O 1
ATOM 727 N N . ILE A 1 91 ? 0.808 9.233 4.082 1.00 98.62 91 ILE A N 1
ATOM 728 C CA . ILE A 1 91 ? 0.265 7.942 3.638 1.00 98.62 91 ILE A CA 1
ATOM 729 C C . ILE A 1 91 ? 1.426 6.978 3.364 1.00 98.62 91 ILE A C 1
ATOM 731 O O . ILE A 1 91 ? 2.360 7.294 2.623 1.00 98.62 91 ILE A O 1
ATOM 735 N N . HIS A 1 92 ? 1.403 5.812 4.008 1.00 98.25 92 HIS A N 1
ATOM 736 C CA . HIS A 1 92 ? 2.511 4.845 4.043 1.00 98.25 92 HIS A CA 1
ATOM 737 C C . HIS A 1 92 ? 2.203 3.531 3.306 1.00 98.25 92 HIS A C 1
ATOM 739 O O . HIS A 1 92 ? 2.926 2.547 3.471 1.00 98.25 92 HIS A O 1
ATOM 745 N N . SER A 1 93 ? 1.124 3.496 2.531 1.00 98.38 93 SER A N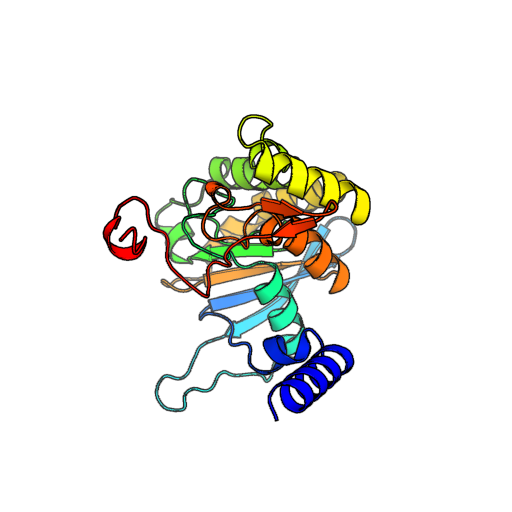 1
ATOM 746 C CA . SER A 1 93 ? 0.789 2.397 1.627 1.00 98.38 93 SER A CA 1
ATOM 747 C C . SER A 1 93 ? 1.303 2.681 0.212 1.00 98.38 93 SER A C 1
ATOM 749 O O . SER A 1 93 ? 1.719 3.800 -0.103 1.00 98.38 93 SER A O 1
ATOM 751 N N . ASN A 1 94 ? 1.299 1.656 -0.638 1.00 98.19 94 ASN A N 1
ATOM 752 C CA . ASN A 1 94 ? 1.693 1.739 -2.043 1.00 98.19 94 ASN A CA 1
ATOM 753 C C . ASN A 1 94 ? 0.597 1.298 -3.032 1.00 98.19 94 ASN A C 1
ATOM 755 O O . ASN A 1 94 ? 0.756 1.490 -4.234 1.00 98.19 94 ASN A O 1
ATOM 759 N N . ASN A 1 95 ? -0.484 0.711 -2.523 1.00 97.38 95 ASN A N 1
ATOM 760 C CA . ASN A 1 95 ? -1.492 -0.005 -3.294 1.00 97.38 95 ASN A CA 1
ATOM 761 C C . ASN A 1 95 ? -2.855 0.671 -3.094 1.00 97.38 95 ASN A C 1
ATOM 763 O O . ASN A 1 95 ? -3.212 0.961 -1.952 1.00 97.38 95 ASN A O 1
ATOM 767 N N . TYR A 1 96 ? -3.614 0.928 -4.167 1.00 98.44 96 TYR A N 1
ATOM 768 C CA . TYR A 1 96 ? -4.909 1.618 -4.064 1.00 98.44 96 TYR A CA 1
ATOM 769 C C . TYR A 1 96 ? -5.958 0.804 -3.305 1.00 98.44 96 TYR A C 1
ATOM 771 O O . TYR A 1 96 ? -6.856 1.406 -2.732 1.00 98.44 96 TYR A O 1
ATOM 779 N N . LEU A 1 9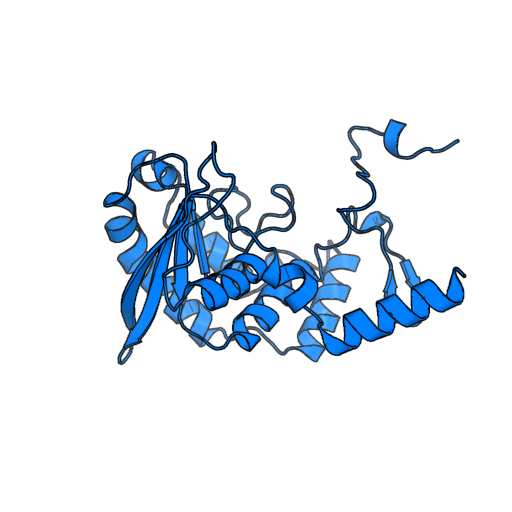7 ? -5.811 -0.524 -3.230 1.00 98.62 97 LEU A N 1
ATOM 780 C CA . LEU A 1 97 ? -6.645 -1.421 -2.420 1.00 98.62 97 LEU A CA 1
ATOM 781 C C . LEU A 1 97 ? -6.378 -1.285 -0.912 1.00 98.62 97 LEU A C 1
ATOM 783 O O . LEU A 1 97 ? -6.996 -1.970 -0.102 1.00 98.62 97 LEU A O 1
ATOM 787 N N . SER A 1 98 ? -5.456 -0.410 -0.515 1.00 98.62 98 SER A N 1
ATOM 788 C CA . SER A 1 98 ? -5.036 -0.229 0.868 1.00 98.62 98 SER A CA 1
ATOM 789 C C . SER A 1 98 ? -4.812 1.243 1.208 1.00 98.62 98 SER A C 1
ATOM 791 O O . SER A 1 98 ? -4.451 2.056 0.353 1.00 98.62 98 SER A O 1
ATOM 793 N N . PHE A 1 99 ? -4.962 1.590 2.483 1.00 98.81 99 PHE A N 1
ATOM 794 C CA . PHE A 1 99 ? -4.691 2.943 2.955 1.00 98.81 99 PHE A CA 1
ATOM 795 C C . PHE A 1 99 ? -4.046 2.929 4.337 1.00 98.81 99 PHE A C 1
ATOM 797 O O . PHE A 1 99 ? -4.701 2.587 5.323 1.00 98.81 99 PHE A O 1
ATOM 804 N N . PHE A 1 100 ? -2.751 3.261 4.419 1.00 98.62 100 PHE A N 1
ATOM 805 C CA . PHE A 1 100 ? -1.990 3.211 5.675 1.00 98.62 100 PHE A CA 1
ATOM 806 C C . PHE A 1 100 ? -1.652 4.608 6.166 1.00 98.62 100 PHE A C 1
ATOM 808 O O . PHE A 1 100 ? -0.953 5.358 5.488 1.00 98.62 100 PHE A O 1
ATOM 815 N N . VAL A 1 101 ? -2.059 4.932 7.387 1.00 98.31 101 VAL A N 1
ATOM 816 C CA . VAL A 1 101 ? -1.765 6.224 8.009 1.00 98.31 101 VAL A CA 1
ATOM 817 C C . VAL A 1 101 ? -1.607 6.050 9.516 1.00 98.31 101 VAL A C 1
ATOM 819 O O . VAL A 1 101 ? -2.209 5.166 10.120 1.00 98.31 101 VAL A O 1
ATOM 822 N N . LYS A 1 102 ? -0.770 6.858 10.165 1.00 98.19 102 LYS A N 1
ATOM 823 C CA . LYS A 1 102 ? -0.705 6.855 11.633 1.00 98.19 102 LYS A CA 1
ATOM 824 C C . LYS A 1 102 ? -1.955 7.501 12.221 1.00 98.19 102 LYS A C 1
ATOM 826 O O . LYS A 1 102 ? -2.363 8.554 11.740 1.00 98.19 102 LYS A O 1
ATOM 831 N N . LYS A 1 103 ? -2.502 6.938 13.302 1.00 98.31 103 LYS A N 1
ATOM 832 C CA . LYS A 1 103 ? -3.715 7.470 13.959 1.00 98.31 103 LYS A CA 1
ATOM 833 C C . LYS A 1 103 ? -3.557 8.940 14.374 1.00 98.31 103 LYS A C 1
ATOM 835 O O . LYS A 1 103 ? -4.456 9.748 14.179 1.00 98.31 103 LYS A O 1
ATOM 840 N N . GLU A 1 104 ? -2.376 9.334 14.851 1.00 97.38 104 GLU A N 1
ATOM 841 C CA . GLU A 1 104 ? -2.084 10.733 15.200 1.00 97.38 104 GLU A CA 1
ATOM 842 C C . GLU A 1 104 ? -2.206 11.719 14.023 1.00 97.38 104 GLU A C 1
ATOM 844 O O . GLU A 1 104 ? -2.377 12.910 14.265 1.00 97.38 104 GLU A O 1
ATOM 849 N N . SER A 1 105 ? -2.129 11.267 12.764 1.00 97.62 105 SER A N 1
ATOM 850 C CA . SER A 1 105 ? -2.256 12.143 11.588 1.00 97.62 105 SER A CA 1
ATOM 851 C C . SER A 1 105 ? -3.669 12.700 11.388 1.00 97.62 105 SER A C 1
ATOM 853 O O . SER A 1 105 ? -3.813 13.712 10.702 1.00 97.62 105 SER A O 1
ATOM 855 N N . PHE A 1 106 ? -4.689 12.067 11.978 1.00 97.12 106 PHE A N 1
ATOM 856 C CA . PHE A 1 106 ? -6.061 12.580 11.970 1.00 97.12 106 PHE A CA 1
ATOM 857 C C . PHE A 1 106 ? -6.217 13.738 12.958 1.00 97.12 106 PHE A C 1
ATOM 859 O O . PHE A 1 106 ? -6.688 14.811 12.591 1.00 97.12 106 PHE A O 1
ATOM 866 N N . SER A 1 107 ? -5.732 13.567 14.192 1.00 92.69 107 SER A N 1
ATOM 867 C CA . SER A 1 107 ? -5.892 14.566 15.255 1.00 92.69 107 SER A CA 1
ATOM 868 C C . SER A 1 107 ? -4.982 15.786 15.105 1.00 92.69 107 SER A C 1
ATOM 870 O O . SER A 1 107 ? -5.343 16.874 15.546 1.00 92.69 107 SER A O 1
ATOM 872 N N . ASN A 1 108 ? -3.810 15.639 14.481 1.00 94.19 108 ASN A N 1
ATOM 873 C CA . ASN A 1 108 ? -2.888 16.756 14.247 1.00 94.19 108 ASN A CA 1
ATOM 874 C C . ASN A 1 108 ? -3.096 17.468 12.895 1.00 94.19 108 ASN A C 1
ATOM 876 O O . ASN A 1 108 ? -2.316 18.361 12.565 1.00 94.19 108 ASN A O 1
ATOM 880 N N . GLY A 1 109 ? -4.096 17.059 12.104 1.00 92.75 109 GLY A N 1
ATOM 881 C CA . GLY A 1 109 ? -4.420 17.664 10.808 1.00 92.75 109 GLY A CA 1
ATOM 882 C C . GLY A 1 109 ? -3.377 17.449 9.706 1.00 92.75 109 GLY A C 1
ATOM 883 O O . GLY A 1 109 ? -3.427 18.131 8.684 1.00 92.75 109 GLY A O 1
ATOM 884 N N . LYS A 1 110 ? -2.412 16.534 9.885 1.00 96.88 110 LYS A N 1
ATOM 885 C CA . LYS A 1 110 ? -1.410 16.236 8.850 1.00 96.88 110 LYS A CA 1
ATOM 886 C C . LYS A 1 110 ? -2.019 15.549 7.644 1.00 96.88 110 LYS A C 1
ATOM 888 O O . LYS A 1 110 ? -1.552 15.803 6.541 1.00 96.88 110 LYS A O 1
ATOM 893 N N . LEU A 1 111 ? -2.999 14.665 7.839 1.00 98.31 111 LEU A N 1
ATOM 894 C CA . LEU A 1 111 ? -3.729 14.073 6.725 1.00 98.31 111 LEU A CA 1
ATOM 895 C C . LEU A 1 111 ? -4.773 15.073 6.220 1.00 98.31 111 LEU A C 1
ATOM 897 O O . LEU A 1 111 ? -5.601 15.547 6.991 1.00 98.31 111 LEU A O 1
ATOM 901 N N . THR A 1 112 ? -4.750 15.373 4.924 1.00 98.19 112 THR A N 1
ATOM 902 C CA . THR A 1 112 ? -5.712 16.275 4.278 1.00 98.19 112 THR A CA 1
ATOM 903 C C . THR A 1 112 ? -6.210 15.680 2.964 1.00 98.19 112 THR A C 1
ATOM 905 O O . THR A 1 112 ? -5.548 14.824 2.372 1.00 98.19 112 THR A O 1
ATOM 908 N N . ASN A 1 113 ? -7.350 16.166 2.462 1.00 98.00 113 ASN A N 1
ATOM 909 C CA . ASN A 1 113 ? -7.873 15.755 1.154 1.00 98.00 113 ASN A CA 1
ATOM 910 C C . ASN A 1 113 ? -6.895 16.032 0.000 1.00 98.00 113 ASN A C 1
ATOM 912 O O . ASN A 1 113 ? -6.856 15.266 -0.955 1.00 98.00 113 ASN A O 1
ATOM 916 N N . GLU A 1 114 ? -6.062 17.072 0.097 1.00 98.31 114 GLU A N 1
ATOM 917 C CA . GLU A 1 114 ? -4.998 17.347 -0.880 1.00 98.31 114 GLU A CA 1
ATOM 918 C C . GLU A 1 114 ? -3.957 16.217 -0.918 1.00 98.31 114 GLU A C 1
ATOM 920 O O . GLU A 1 114 ? -3.541 15.793 -1.993 1.00 98.31 114 GLU A O 1
ATOM 925 N N . ILE A 1 115 ? -3.566 15.691 0.249 1.00 98.56 115 ILE A N 1
ATOM 926 C CA . ILE A 1 115 ? -2.621 14.569 0.345 1.00 98.56 115 ILE A CA 1
ATOM 927 C C . ILE A 1 115 ? -3.243 13.288 -0.203 1.00 98.56 115 ILE A C 1
ATOM 929 O O . ILE A 1 115 ? -2.588 12.569 -0.954 1.00 98.56 115 ILE A O 1
ATOM 933 N N . ILE A 1 116 ? -4.507 13.025 0.138 1.00 98.75 116 ILE A N 1
ATOM 934 C CA . ILE A 1 116 ? -5.252 11.875 -0.386 1.00 98.75 116 ILE A CA 1
ATOM 935 C C . ILE A 1 116 ? -5.337 11.959 -1.915 1.00 98.75 116 ILE A C 1
ATOM 937 O O . ILE A 1 116 ? -4.998 10.992 -2.593 1.00 98.75 116 ILE A O 1
ATOM 941 N N . ASN A 1 117 ? -5.704 13.121 -2.465 1.00 98.56 117 ASN A N 1
ATOM 942 C CA . ASN A 1 117 ? -5.749 13.343 -3.911 1.00 98.56 117 ASN A CA 1
ATOM 943 C C . ASN A 1 117 ? -4.390 13.085 -4.563 1.00 98.56 117 ASN A C 1
ATOM 945 O O . ASN A 1 117 ? -4.303 12.236 -5.441 1.00 98.56 117 ASN A O 1
ATOM 949 N N . GLY A 1 118 ? -3.322 13.728 -4.084 1.00 98.56 118 GLY A N 1
ATOM 950 C CA . GLY A 1 118 ? -1.987 13.550 -4.659 1.00 98.56 118 GLY A CA 1
ATOM 951 C C . GLY A 1 118 ? -1.473 12.107 -4.582 1.00 98.56 118 GLY A C 1
ATOM 952 O O . GLY A 1 118 ? -0.793 11.648 -5.499 1.00 98.56 118 GLY A O 1
ATOM 953 N N . TYR A 1 119 ? -1.817 11.370 -3.521 1.00 98.81 119 TYR A N 1
ATOM 954 C CA . TYR A 1 119 ? -1.520 9.941 -3.409 1.00 98.81 119 TYR A CA 1
ATOM 955 C C . TYR A 1 119 ? -2.241 9.130 -4.491 1.00 98.81 119 TYR A C 1
ATOM 957 O O . TYR A 1 119 ? -1.589 8.394 -5.234 1.00 98.81 119 TYR A O 1
ATOM 965 N N . TYR A 1 120 ? -3.559 9.296 -4.628 1.00 98.75 120 TYR A N 1
ATOM 966 C CA . TYR A 1 120 ? -4.337 8.555 -5.621 1.00 98.75 120 TYR A CA 1
ATOM 967 C C . TYR A 1 120 ? -4.042 8.978 -7.062 1.00 98.75 120 TYR A C 1
ATOM 969 O O . TYR A 1 120 ? -4.052 8.119 -7.936 1.00 98.75 120 TYR A O 1
ATOM 977 N N . ASP A 1 121 ? -3.690 10.237 -7.323 1.00 98.56 121 ASP A N 1
ATOM 978 C CA . ASP A 1 121 ? -3.296 10.698 -8.660 1.00 98.56 121 ASP A CA 1
ATOM 979 C C . ASP A 1 121 ? -2.048 9.948 -9.157 1.00 98.56 121 ASP A C 1
ATOM 981 O O . ASP A 1 121 ? -1.961 9.569 -10.327 1.00 98.56 121 ASP A O 1
ATOM 985 N N . ILE A 1 122 ? -1.099 9.661 -8.255 1.00 98.50 122 ILE A N 1
ATOM 986 C CA . ILE A 1 122 ? 0.074 8.835 -8.567 1.00 98.50 122 ILE A CA 1
ATOM 987 C C . ILE A 1 122 ? -0.325 7.379 -8.822 1.00 98.50 122 ILE A C 1
ATOM 989 O O . ILE A 1 122 ? 0.228 6.757 -9.725 1.00 98.50 122 ILE A O 1
ATOM 993 N N . LEU A 1 123 ? -1.259 6.819 -8.050 1.00 98.44 123 LEU A N 1
ATOM 994 C CA . LEU A 1 123 ? -1.714 5.439 -8.257 1.00 98.44 123 LEU A CA 1
ATOM 995 C C . LEU A 1 123 ? -2.503 5.283 -9.560 1.00 98.44 123 LEU A C 1
ATOM 997 O O . LEU A 1 123 ? -2.322 4.294 -10.263 1.00 98.44 123 LEU A O 1
ATOM 1001 N N . LEU A 1 124 ? -3.306 6.286 -9.916 1.00 98.12 124 LEU A N 1
ATOM 1002 C CA . LEU A 1 124 ? -4.045 6.368 -11.174 1.00 98.12 124 LEU A CA 1
ATOM 1003 C C . LEU A 1 124 ? -3.106 6.493 -12.383 1.00 98.12 124 LEU A C 1
ATOM 1005 O O . LEU A 1 124 ? -3.400 5.986 -13.469 1.00 98.12 124 LEU A O 1
ATOM 1009 N N . ASN A 1 125 ? -1.977 7.185 -12.205 1.00 97.75 125 ASN A N 1
ATOM 1010 C CA . ASN A 1 125 ? -0.961 7.380 -13.231 1.00 97.75 125 ASN A CA 1
ATOM 1011 C C . ASN A 1 125 ? 0.469 7.241 -12.669 1.00 97.75 125 ASN A C 1
ATOM 1013 O O . ASN A 1 125 ? 1.135 8.248 -12.383 1.00 97.75 125 ASN A O 1
ATOM 1017 N N . PRO A 1 126 ? 1.007 6.009 -12.588 1.00 97.50 126 PRO A N 1
ATOM 1018 C CA . PRO A 1 126 ? 2.324 5.776 -11.990 1.00 97.50 126 PRO A CA 1
ATOM 1019 C C . PRO A 1 126 ? 3.492 6.438 -12.733 1.00 97.50 126 PRO A C 1
ATOM 1021 O O . PRO A 1 126 ? 4.566 6.626 -12.155 1.00 97.50 126 PRO A O 1
ATOM 1024 N N . TYR A 1 127 ? 3.299 6.896 -13.974 1.00 97.38 127 TYR A N 1
ATOM 1025 C CA . TYR A 1 127 ? 4.293 7.699 -14.693 1.00 97.38 127 TYR A CA 1
ATOM 1026 C C . TYR A 1 127 ? 4.553 9.074 -14.055 1.00 97.38 127 TYR A C 1
ATOM 1028 O O . TYR A 1 127 ? 5.594 9.670 -14.328 1.00 97.38 127 TYR A O 1
ATOM 1036 N N . ILE A 1 128 ? 3.687 9.560 -13.154 1.00 97.00 128 ILE A N 1
ATOM 1037 C CA . ILE A 1 128 ? 3.997 10.715 -12.292 1.00 97.00 128 ILE A CA 1
ATOM 1038 C C . ILE A 1 128 ? 5.179 10.381 -11.367 1.00 97.00 128 ILE A C 1
ATOM 1040 O O . ILE A 1 128 ? 6.078 11.200 -11.164 1.00 97.00 128 ILE A O 1
ATOM 1044 N N . LYS A 1 129 ? 5.221 9.154 -10.830 1.00 94.88 129 LYS A N 1
ATOM 1045 C CA . LYS A 1 129 ? 6.312 8.676 -9.968 1.00 94.88 129 LYS A CA 1
ATOM 1046 C C . LYS A 1 129 ? 7.553 8.271 -10.766 1.00 94.88 129 LYS A C 1
ATOM 1048 O O . LYS A 1 129 ? 8.683 8.535 -10.316 1.00 94.88 129 LYS A O 1
ATOM 1053 N N . TYR A 1 130 ? 7.335 7.675 -11.939 1.00 94.88 130 TYR A N 1
ATOM 1054 C CA . TYR A 1 130 ? 8.357 7.169 -12.862 1.00 94.88 130 TYR A CA 1
ATOM 1055 C C . TYR A 1 130 ? 8.347 7.925 -14.207 1.00 94.88 130 TYR A C 1
ATOM 1057 O O . TYR A 1 130 ? 8.103 7.335 -15.267 1.00 94.88 130 TYR A O 1
ATOM 1065 N N . PRO A 1 131 ? 8.607 9.247 -14.197 1.00 95.75 131 PRO A N 1
ATOM 1066 C CA . PRO A 1 131 ? 8.629 10.042 -15.418 1.00 95.75 131 PRO A CA 1
ATOM 1067 C C . PRO A 1 131 ? 9.814 9.647 -16.301 1.00 95.75 131 PRO A C 1
ATOM 1069 O O . PRO A 1 131 ? 10.804 9.097 -15.819 1.00 95.75 131 PRO A O 1
ATOM 1072 N N . LYS A 1 132 ? 9.772 10.018 -17.587 1.00 92.56 132 LYS A N 1
ATOM 1073 C CA . LYS A 1 132 ? 10.870 9.771 -18.546 1.00 92.56 132 LYS A CA 1
ATOM 1074 C C . LYS A 1 132 ? 12.223 10.338 -18.098 1.00 92.56 132 LYS A C 1
ATOM 1076 O O . LYS A 1 132 ? 13.259 9.799 -18.467 1.00 92.56 132 LYS A O 1
ATOM 1081 N N . SER A 1 133 ? 12.226 11.389 -17.272 1.00 91.69 133 SER A N 1
ATOM 1082 C CA . SER A 1 133 ? 13.448 11.932 -16.661 1.00 91.69 133 SER A CA 1
ATOM 1083 C C . SER A 1 133 ? 14.149 10.937 -15.724 1.00 91.69 133 SER A C 1
ATOM 1085 O O . SER A 1 133 ? 15.343 11.070 -15.478 1.00 91.69 133 SER A O 1
ATOM 1087 N N . LYS A 1 134 ? 13.443 9.903 -15.246 1.00 88.44 134 LYS A N 1
ATOM 1088 C CA . LYS A 1 134 ? 13.987 8.747 -14.522 1.00 88.44 134 LYS A CA 1
ATOM 1089 C C . LYS A 1 134 ? 14.026 7.516 -15.434 1.00 88.44 134 LYS A C 1
ATOM 1091 O O . LYS A 1 134 ? 13.402 6.504 -15.121 1.00 88.44 134 LYS A O 1
ATOM 1096 N N . ALA A 1 135 ? 14.761 7.608 -16.545 1.00 85.06 135 ALA A N 1
ATOM 1097 C CA . ALA A 1 135 ? 14.752 6.636 -17.648 1.00 85.06 135 ALA A CA 1
ATOM 1098 C C . ALA A 1 135 ? 14.753 5.161 -17.201 1.00 85.06 135 ALA A C 1
ATOM 1100 O O . ALA A 1 135 ? 13.888 4.398 -17.605 1.00 85.06 135 ALA A O 1
ATOM 1101 N N . LYS A 1 136 ? 15.639 4.771 -16.274 1.00 83.56 136 LYS A N 1
ATOM 1102 C CA . LYS A 1 136 ? 15.700 3.384 -15.783 1.00 83.56 136 LYS A CA 1
ATOM 1103 C C . LYS A 1 136 ? 14.419 2.933 -15.074 1.00 83.56 136 LYS A C 1
ATOM 1105 O O . LYS A 1 136 ? 13.900 1.870 -15.382 1.00 83.56 136 LYS A O 1
ATOM 1110 N N . ALA A 1 137 ? 13.898 3.728 -14.137 1.00 87.88 137 ALA A N 1
ATOM 1111 C CA . ALA A 1 137 ? 12.657 3.389 -13.432 1.00 87.88 137 ALA A CA 1
ATOM 1112 C C . ALA A 1 137 ? 11.448 3.418 -14.380 1.00 87.88 137 ALA A C 1
ATOM 1114 O O . ALA A 1 137 ? 10.535 2.608 -14.243 1.00 87.88 137 ALA A O 1
ATOM 1115 N N . HIS A 1 138 ? 11.471 4.332 -15.354 1.00 91.44 138 HIS A N 1
ATOM 1116 C CA . HIS A 1 138 ? 10.466 4.428 -16.404 1.00 91.44 138 HIS A CA 1
ATOM 1117 C C . HIS A 1 138 ? 10.429 3.163 -17.267 1.00 91.44 138 HIS A C 1
ATOM 1119 O O . HIS A 1 138 ? 9.362 2.589 -17.446 1.00 91.44 138 HIS A O 1
ATOM 1125 N N . ASP A 1 139 ? 11.580 2.690 -17.747 1.00 89.69 139 ASP A N 1
ATOM 1126 C CA . ASP A 1 139 ? 11.668 1.498 -18.595 1.00 89.69 139 ASP A CA 1
ATOM 1127 C C . ASP A 1 139 ? 11.301 0.217 -17.835 1.00 89.69 139 ASP A C 1
ATOM 1129 O O . ASP A 1 139 ? 10.621 -0.652 -18.386 1.00 89.69 139 ASP A O 1
ATOM 1133 N N . VAL A 1 140 ? 11.690 0.121 -16.554 1.00 90.38 140 VAL A N 1
ATOM 1134 C CA . VAL A 1 140 ? 11.252 -0.961 -15.656 1.00 90.38 140 VAL A CA 1
ATOM 1135 C C . VAL A 1 140 ? 9.731 -0.969 -15.548 1.00 90.38 140 VAL A C 1
ATOM 1137 O O . VAL A 1 140 ? 9.104 -1.997 -15.794 1.00 90.38 140 VAL A O 1
ATOM 1140 N N . TYR A 1 141 ? 9.131 0.175 -15.204 1.00 94.62 141 TYR A N 1
ATOM 1141 C CA . TYR A 1 141 ? 7.686 0.265 -15.031 1.00 94.62 141 TYR A CA 1
ATOM 1142 C C . TYR A 1 141 ? 6.936 0.002 -16.341 1.00 94.62 141 TYR A C 1
ATOM 1144 O O . TYR A 1 141 ? 5.968 -0.746 -16.342 1.00 94.62 141 TYR A O 1
ATOM 1152 N N . LYS A 1 142 ? 7.412 0.547 -17.464 1.00 95.12 142 LYS A N 1
ATOM 1153 C CA . LYS A 1 142 ? 6.821 0.325 -18.787 1.00 95.12 142 LYS A CA 1
ATOM 1154 C C . LYS A 1 142 ? 6.832 -1.155 -19.180 1.00 95.12 142 LYS A C 1
ATOM 1156 O O . LYS A 1 142 ? 5.854 -1.649 -19.730 1.00 95.12 142 LYS A O 1
ATOM 1161 N N . SER A 1 143 ? 7.928 -1.861 -18.896 1.00 92.81 143 SER A N 1
ATOM 1162 C CA . SER A 1 143 ? 8.031 -3.303 -19.160 1.00 92.81 143 SER A CA 1
ATOM 1163 C C . SER A 1 143 ? 7.078 -4.099 -18.268 1.00 92.81 143 SER A C 1
ATOM 1165 O O . SER A 1 143 ? 6.409 -5.006 -18.750 1.00 92.81 143 SER A O 1
ATOM 1167 N N . LEU A 1 144 ? 6.965 -3.715 -16.992 1.00 94.88 144 LEU A N 1
ATOM 1168 C CA . LEU A 1 144 ? 6.011 -4.313 -16.062 1.00 94.88 144 LEU A CA 1
ATOM 1169 C C . LEU A 1 144 ? 4.560 -4.072 -16.501 1.00 94.88 144 LEU A C 1
ATOM 1171 O O . LEU A 1 144 ? 3.774 -5.007 -16.507 1.00 94.88 144 LEU A O 1
ATOM 1175 N N . GLU A 1 145 ? 4.190 -2.846 -16.879 1.00 96.62 145 GLU A N 1
ATOM 1176 C CA . GLU A 1 145 ? 2.832 -2.507 -17.333 1.00 96.62 145 GLU A CA 1
ATOM 1177 C C . GLU A 1 145 ? 2.421 -3.324 -18.567 1.00 96.62 145 GLU A C 1
ATOM 1179 O O . GLU A 1 145 ? 1.265 -3.724 -18.675 1.00 96.62 145 GLU A O 1
ATOM 1184 N N . ALA A 1 146 ? 3.364 -3.641 -19.459 1.00 96.12 146 ALA A N 1
ATOM 1185 C CA . ALA A 1 146 ? 3.112 -4.537 -20.586 1.00 96.12 146 ALA A CA 1
ATOM 1186 C C . ALA A 1 146 ? 2.823 -5.993 -20.158 1.00 96.12 146 ALA A C 1
ATOM 1188 O O . ALA A 1 146 ? 2.128 -6.703 -20.880 1.00 96.12 146 ALA A O 1
ATOM 1189 N N . GLU A 1 147 ? 3.333 -6.434 -19.003 1.00 95.50 147 GLU A N 1
ATOM 1190 C CA . GLU A 1 147 ? 3.101 -7.770 -18.434 1.00 95.50 147 GLU A CA 1
ATOM 1191 C C . GLU A 1 147 ? 1.797 -7.833 -17.624 1.00 95.50 147 GLU A C 1
ATOM 1193 O O . GLU A 1 147 ? 1.017 -8.770 -17.778 1.00 95.50 147 GLU A O 1
ATOM 1198 N N . ILE A 1 148 ? 1.555 -6.841 -16.760 1.00 96.12 148 ILE A N 1
ATOM 1199 C CA . ILE A 1 148 ? 0.462 -6.875 -15.772 1.00 96.12 148 ILE A CA 1
ATOM 1200 C C . ILE A 1 148 ? -0.758 -6.030 -16.157 1.00 96.12 148 ILE A C 1
ATOM 1202 O O . ILE A 1 148 ? -1.732 -5.975 -15.407 1.00 96.12 148 ILE A O 1
ATOM 1206 N N . GLY A 1 149 ? -0.700 -5.349 -17.300 1.00 97.44 149 GLY A N 1
ATOM 1207 C CA . GLY A 1 149 ? -1.743 -4.456 -17.784 1.00 97.44 149 GLY A CA 1
ATOM 1208 C C . GLY A 1 149 ? -1.720 -3.064 -17.149 1.00 97.44 149 GLY A C 1
ATOM 1209 O O . GLY A 1 149 ? -1.007 -2.776 -16.181 1.00 97.44 149 GLY A O 1
ATOM 1210 N N . ILE A 1 150 ? -2.542 -2.177 -17.710 1.00 97.19 150 ILE A N 1
ATOM 1211 C CA . ILE A 1 150 ? -2.741 -0.814 -17.203 1.00 97.19 150 ILE A CA 1
ATOM 1212 C C . ILE A 1 150 ? -3.482 -0.822 -15.861 1.00 97.19 150 ILE A C 1
ATOM 1214 O O . ILE A 1 150 ? -4.121 -1.805 -15.493 1.00 97.19 150 ILE A O 1
ATOM 1218 N N . VAL A 1 151 ? -3.392 0.284 -15.126 1.00 97.94 151 VAL A N 1
ATOM 1219 C CA . VAL A 1 151 ? -4.153 0.483 -13.884 1.00 97.94 151 VAL A CA 1
ATOM 1220 C C . VAL A 1 151 ? -5.655 0.525 -14.184 1.00 97.94 151 VAL A C 1
ATOM 1222 O O . VAL A 1 151 ? -6.078 1.222 -15.112 1.00 97.94 151 VAL A O 1
ATOM 1225 N N . ASP A 1 152 ? -6.461 -0.162 -13.371 1.00 97.81 152 ASP A N 1
ATOM 1226 C CA . ASP A 1 152 ? -7.919 -0.024 -13.395 1.00 97.81 152 ASP A CA 1
ATOM 1227 C C . ASP A 1 152 ? -8.328 1.333 -12.811 1.00 97.81 152 ASP A C 1
ATOM 1229 O O . ASP A 1 152 ? -8.463 1.528 -11.603 1.00 97.81 152 ASP A O 1
ATOM 1233 N N . LYS A 1 153 ? -8.512 2.302 -13.704 1.00 97.94 153 LYS A N 1
ATOM 1234 C CA . LYS A 1 153 ? -8.842 3.678 -13.330 1.00 97.94 153 LYS A CA 1
ATOM 1235 C C . LYS A 1 153 ? -10.216 3.803 -12.679 1.00 97.94 153 LYS A C 1
ATOM 1237 O O . LYS A 1 153 ? -10.391 4.672 -11.833 1.00 97.94 153 LYS A O 1
ATOM 1242 N N . ILE A 1 154 ? -11.174 2.960 -13.065 1.00 97.44 154 ILE A N 1
ATOM 1243 C CA . ILE A 1 154 ? -12.535 3.013 -12.521 1.00 97.44 154 ILE A CA 1
ATOM 1244 C C . ILE A 1 154 ? -12.495 2.567 -11.062 1.00 97.44 154 ILE A C 1
ATOM 1246 O O . ILE A 1 154 ? -13.038 3.245 -10.189 1.00 97.44 154 ILE A O 1
ATOM 1250 N N . LEU A 1 155 ? -11.794 1.467 -10.788 1.00 97.44 155 LEU A N 1
ATOM 1251 C CA . LEU A 1 155 ? -11.644 0.950 -9.436 1.00 97.44 155 LEU A CA 1
ATOM 1252 C C . LEU A 1 155 ? -10.856 1.907 -8.528 1.00 97.44 155 LEU A C 1
ATOM 1254 O O . LEU A 1 155 ? -11.265 2.140 -7.388 1.00 97.44 155 LEU A O 1
ATOM 1258 N N . VAL A 1 156 ? -9.770 2.505 -9.032 1.00 98.44 156 VAL A N 1
ATOM 1259 C CA . VAL A 1 156 ? -8.987 3.505 -8.284 1.00 98.44 156 VAL A CA 1
ATOM 1260 C C . VAL A 1 156 ? -9.855 4.687 -7.863 1.00 98.44 156 VAL A C 1
ATOM 1262 O O . VAL A 1 156 ? -9.831 5.057 -6.690 1.00 98.44 156 VAL A O 1
ATOM 1265 N N . GLU A 1 157 ? -10.635 5.261 -8.783 1.00 98.12 157 GLU A N 1
ATOM 1266 C CA . GLU A 1 157 ? -11.521 6.386 -8.464 1.00 98.12 157 GLU A CA 1
ATOM 1267 C C . GLU A 1 157 ? -12.624 5.972 -7.482 1.00 98.12 157 GLU A C 1
ATOM 1269 O O . GLU A 1 157 ? -12.857 6.676 -6.503 1.00 98.12 157 GLU A O 1
ATOM 1274 N N . LYS A 1 158 ? -13.227 4.784 -7.649 1.00 97.88 158 LYS A N 1
ATOM 1275 C CA . LYS A 1 158 ? -14.227 4.256 -6.703 1.00 97.88 158 LYS A CA 1
ATOM 1276 C C . LYS A 1 158 ? -13.668 4.157 -5.277 1.00 97.88 158 LYS A C 1
ATOM 1278 O O . LYS A 1 158 ? -14.333 4.541 -4.316 1.00 97.88 158 LYS A O 1
ATOM 1283 N N . ILE A 1 159 ? -12.447 3.646 -5.125 1.00 98.44 159 ILE A N 1
ATOM 1284 C CA . ILE A 1 159 ? -11.797 3.520 -3.814 1.00 98.44 159 ILE A CA 1
ATOM 1285 C C . ILE A 1 159 ? -11.385 4.885 -3.258 1.00 98.44 159 ILE A C 1
ATOM 1287 O O . ILE A 1 159 ? -11.593 5.152 -2.073 1.00 98.44 159 ILE A O 1
ATOM 1291 N N . LYS A 1 160 ? -10.839 5.766 -4.103 1.00 98.56 160 LYS A N 1
ATOM 1292 C CA . LYS A 1 160 ? -10.493 7.141 -3.730 1.00 98.56 160 LYS A CA 1
ATOM 1293 C C . LYS A 1 160 ? -11.706 7.872 -3.157 1.00 98.56 160 LYS A C 1
ATOM 1295 O O . LYS A 1 160 ? -11.588 8.433 -2.068 1.00 98.56 160 LYS A O 1
ATOM 1300 N N . SER A 1 161 ? -12.855 7.818 -3.835 1.00 98.12 161 SER A N 1
ATOM 1301 C CA . SER A 1 161 ? -14.105 8.426 -3.364 1.00 98.12 161 SER A CA 1
ATOM 1302 C C . SER A 1 161 ? -14.507 7.891 -1.993 1.00 98.12 161 SER A C 1
ATOM 1304 O O . SER A 1 161 ? -14.696 8.678 -1.067 1.00 98.12 161 SER A O 1
ATOM 1306 N N . TRP A 1 162 ? -14.517 6.565 -1.815 1.00 98.38 162 TRP A N 1
ATOM 1307 C CA . TRP A 1 162 ? -14.855 5.973 -0.520 1.00 98.38 162 TRP A CA 1
ATOM 1308 C C . TRP A 1 162 ? -13.899 6.429 0.590 1.00 98.38 162 TRP A C 1
ATOM 1310 O O . TRP A 1 162 ? -14.339 6.792 1.680 1.00 98.38 162 TRP A O 1
ATOM 1320 N N . ILE A 1 163 ? -12.588 6.472 0.327 1.00 98.62 163 ILE A N 1
ATOM 1321 C CA . ILE A 1 163 ? -11.609 6.958 1.307 1.00 98.62 163 ILE A CA 1
ATOM 1322 C C . ILE A 1 163 ? -11.871 8.422 1.661 1.00 98.62 163 ILE A C 1
ATOM 1324 O O . ILE A 1 163 ? -11.885 8.753 2.841 1.00 98.62 163 ILE A O 1
ATOM 1328 N N . GLN A 1 164 ? -12.112 9.297 0.686 1.00 98.25 164 GLN A N 1
ATOM 1329 C CA . GLN A 1 164 ? -12.371 10.716 0.953 1.00 98.25 164 GLN A CA 1
ATOM 1330 C C . GLN A 1 164 ? -13.625 10.945 1.796 1.00 98.25 164 GLN A C 1
ATOM 1332 O O . GLN A 1 164 ? -13.616 11.801 2.680 1.00 98.25 164 GLN A O 1
ATOM 1337 N N . GLU A 1 165 ? -14.674 10.168 1.540 1.00 97.75 165 GLU A N 1
ATOM 1338 C CA . GLU A 1 165 ? -15.950 10.265 2.248 1.00 97.75 165 GLU A CA 1
ATOM 1339 C C . GLU A 1 165 ? -15.866 9.726 3.684 1.00 97.75 165 GLU A C 1
ATOM 1341 O O . GLU A 1 165 ? -16.478 10.298 4.581 1.00 97.75 165 GLU A O 1
ATOM 1346 N N . ASN A 1 166 ? -15.080 8.669 3.929 1.00 98.12 166 ASN A N 1
ATOM 1347 C CA . ASN A 1 166 ? -15.176 7.894 5.172 1.00 98.12 166 ASN A CA 1
ATOM 1348 C C . ASN A 1 166 ? -13.943 7.995 6.090 1.00 98.12 166 ASN A C 1
ATOM 1350 O O . ASN A 1 166 ? -14.060 7.833 7.307 1.00 98.12 166 ASN A O 1
ATOM 1354 N N . ILE A 1 167 ? -12.739 8.247 5.556 1.00 98.12 167 ILE A N 1
ATOM 1355 C CA . ILE A 1 167 ? -11.496 8.015 6.316 1.00 98.12 167 ILE A CA 1
ATOM 1356 C C . ILE A 1 167 ? -11.336 8.936 7.525 1.00 98.12 167 ILE A C 1
ATOM 1358 O O . ILE A 1 167 ? -10.755 8.525 8.526 1.00 98.12 167 ILE A O 1
ATOM 1362 N N . PHE A 1 168 ? -11.845 10.168 7.458 1.00 98.00 168 PHE A N 1
ATOM 1363 C CA . PHE A 1 168 ? -11.753 11.114 8.570 1.00 98.00 168 PHE A CA 1
ATOM 1364 C C . PHE A 1 168 ? -12.700 10.740 9.707 1.00 98.00 168 PHE A C 1
ATOM 1366 O O . PHE A 1 168 ? -12.294 10.783 10.866 1.00 98.00 168 PHE A O 1
ATOM 1373 N N . GLU A 1 169 ? -13.932 10.332 9.393 1.00 96.81 169 GLU A N 1
ATOM 1374 C CA . GLU A 1 169 ? -14.882 9.861 10.402 1.00 96.81 169 GLU A CA 1
ATOM 1375 C C . GLU A 1 169 ? -14.352 8.603 11.091 1.00 96.81 169 GLU A C 1
ATOM 1377 O O . GLU A 1 169 ? -14.262 8.566 12.317 1.00 96.81 169 GLU A O 1
ATOM 1382 N N . ILE A 1 170 ? -13.919 7.613 10.307 1.00 96.56 170 ILE A N 1
ATOM 1383 C CA . ILE A 1 170 ? -13.332 6.374 10.823 1.00 96.56 170 ILE A CA 1
ATOM 1384 C C . ILE A 1 170 ? -12.079 6.683 11.645 1.00 96.56 170 ILE A C 1
ATOM 1386 O O . ILE A 1 170 ? -11.941 6.223 12.775 1.00 96.56 170 ILE A O 1
ATOM 1390 N N . GLY A 1 171 ? -11.155 7.471 11.095 1.00 95.25 171 GLY A N 1
ATOM 1391 C CA . GLY A 1 171 ? -9.865 7.752 11.714 1.00 95.25 171 GLY A CA 1
ATOM 1392 C C . GLY A 1 171 ? -9.969 8.491 13.041 1.00 95.25 171 GLY A C 1
ATOM 1393 O O . GLY A 1 171 ? -9.212 8.186 13.961 1.00 95.25 171 GLY A O 1
ATOM 1394 N N . ASN A 1 172 ? -10.946 9.389 13.185 1.00 95.25 172 ASN A N 1
ATOM 1395 C CA . ASN A 1 172 ? -11.183 10.129 14.425 1.00 95.25 172 ASN A CA 1
ATOM 1396 C C . ASN A 1 172 ? -11.706 9.255 15.579 1.00 95.25 172 ASN A C 1
ATOM 1398 O O . ASN A 1 172 ? -11.630 9.674 16.734 1.00 95.25 172 ASN A O 1
ATOM 1402 N N . GLN A 1 173 ? -12.188 8.038 15.303 1.00 95.81 173 GLN A N 1
ATOM 1403 C CA . GLN A 1 173 ? -12.582 7.077 16.342 1.00 95.81 173 GLN A CA 1
ATOM 1404 C C . GLN A 1 173 ? -11.371 6.424 17.027 1.00 95.81 173 GLN A C 1
ATOM 1406 O O . GLN A 1 173 ? -11.502 5.859 18.113 1.00 95.81 173 GLN A O 1
ATOM 1411 N N . TYR A 1 174 ? -10.181 6.507 16.421 1.00 95.19 174 TYR A N 1
ATOM 1412 C CA . TYR A 1 174 ? -8.977 5.839 16.903 1.00 95.19 174 TYR A CA 1
ATOM 1413 C C . TYR A 1 174 ? -7.890 6.847 17.282 1.00 95.19 174 TYR A C 1
ATOM 1415 O O . TYR A 1 174 ? -7.586 7.789 16.558 1.00 95.19 174 TYR A O 1
ATOM 1423 N N . THR A 1 175 ? -7.227 6.609 18.414 1.00 93.56 175 THR A N 1
ATOM 1424 C CA . THR A 1 175 ? -6.106 7.433 18.887 1.00 93.56 175 THR A CA 1
ATOM 1425 C C . THR A 1 175 ? -4.852 6.582 19.062 1.00 93.56 175 THR A C 1
ATOM 1427 O O . THR A 1 175 ? -4.933 5.371 19.275 1.00 93.56 175 THR A O 1
ATOM 1430 N N . GLY A 1 176 ? -3.674 7.197 18.942 1.00 94.81 176 GLY A N 1
ATOM 1431 C CA . GLY A 1 176 ? -2.394 6.501 19.091 1.00 94.81 176 GLY A CA 1
ATOM 1432 C C . GLY A 1 176 ? -1.330 6.963 18.100 1.00 94.81 176 GLY A C 1
ATOM 1433 O O . GLY A 1 176 ? -1.580 7.784 17.221 1.00 94.81 176 GLY A O 1
ATOM 1434 N N . LYS A 1 177 ? -0.114 6.434 18.263 1.00 96.06 177 LYS A N 1
ATOM 1435 C CA . LYS A 1 177 ? 1.027 6.668 17.350 1.00 96.06 177 LYS A CA 1
ATOM 1436 C C . LYS A 1 177 ? 1.252 5.516 16.365 1.00 96.06 177 LYS A C 1
ATOM 1438 O O . LYS A 1 177 ? 2.125 5.602 15.500 1.00 96.06 177 LYS A O 1
ATOM 1443 N N . ASP A 1 178 ? 0.518 4.430 16.559 1.00 97.38 178 ASP A N 1
ATOM 1444 C CA . ASP A 1 178 ? 0.469 3.249 15.710 1.00 97.38 178 ASP A CA 1
ATOM 1445 C C . ASP A 1 178 ? -0.440 3.493 14.492 1.00 97.38 178 ASP A C 1
ATOM 1447 O O . ASP A 1 178 ? -0.952 4.600 14.274 1.00 97.38 178 ASP A O 1
ATOM 1451 N N . TYR A 1 179 ? -0.580 2.479 13.643 1.00 98.25 179 TYR A N 1
ATOM 1452 C CA . TYR A 1 179 ? -1.258 2.629 12.360 1.00 98.25 179 TYR A CA 1
ATOM 1453 C C . TYR A 1 179 ? -2.770 2.441 12.449 1.00 98.25 179 TYR A C 1
ATOM 1455 O O . TYR A 1 179 ? -3.265 1.601 13.194 1.00 98.25 179 TYR A O 1
ATOM 1463 N N . LEU A 1 180 ? -3.487 3.188 11.619 1.00 98.56 180 LEU A N 1
ATOM 1464 C CA . LEU A 1 180 ? -4.765 2.788 11.054 1.00 98.56 180 LEU A CA 1
ATOM 1465 C C . LEU A 1 180 ? -4.493 2.294 9.629 1.00 98.56 180 LEU A C 1
ATOM 1467 O O . LEU A 1 180 ? -3.862 3.004 8.838 1.00 98.56 180 LEU A O 1
ATOM 1471 N N . LYS A 1 181 ? -4.936 1.082 9.308 1.00 98.69 181 LYS A N 1
ATOM 1472 C CA . LYS A 1 181 ? -4.800 0.501 7.972 1.00 98.69 181 LYS A CA 1
ATOM 1473 C C . LYS A 1 181 ? -6.159 0.041 7.481 1.00 98.69 181 LYS A C 1
ATOM 1475 O O . LYS A 1 181 ? -6.802 -0.755 8.154 1.00 98.69 181 LYS A O 1
ATOM 1480 N N . VAL A 1 182 ? -6.584 0.542 6.330 1.00 98.75 182 VAL A N 1
ATOM 1481 C CA . VAL A 1 182 ? -7.810 0.097 5.658 1.00 98.75 182 VAL A CA 1
ATOM 1482 C C . VAL A 1 182 ? -7.427 -0.816 4.502 1.00 98.75 182 VAL A C 1
ATOM 1484 O O . VAL A 1 182 ? -6.495 -0.495 3.764 1.00 98.75 182 VAL A O 1
ATOM 1487 N N . PHE A 1 183 ? -8.136 -1.931 4.358 1.00 98.69 183 PHE A N 1
ATOM 1488 C CA . PHE A 1 183 ? -7.959 -2.921 3.302 1.00 98.69 183 PHE A CA 1
ATOM 1489 C C . PHE A 1 183 ? -9.292 -3.203 2.628 1.00 98.69 183 PHE A C 1
ATOM 1491 O O . PHE A 1 183 ? -10.251 -3.594 3.293 1.00 98.69 183 PHE A O 1
ATOM 1498 N N . PHE A 1 184 ? -9.335 -3.036 1.312 1.00 98.44 184 PHE A N 1
ATOM 1499 C CA . PHE A 1 184 ? -10.492 -3.402 0.509 1.00 98.44 184 PHE A CA 1
ATOM 1500 C C . PHE A 1 184 ? -10.422 -4.893 0.164 1.00 98.44 184 PHE A C 1
ATOM 1502 O O . PHE A 1 184 ? -9.387 -5.376 -0.297 1.00 98.44 184 PHE A O 1
ATOM 1509 N N . GLU A 1 185 ? -11.502 -5.628 0.421 1.00 97.12 185 GLU A N 1
ATOM 1510 C CA . GLU A 1 185 ? -11.601 -7.067 0.191 1.00 97.12 185 GLU A CA 1
ATOM 1511 C C . GLU A 1 185 ? -11.702 -7.364 -1.313 1.00 97.12 185 GLU A C 1
ATOM 1513 O O . GLU A 1 185 ? -12.765 -7.227 -1.913 1.00 97.12 185 GLU A O 1
ATOM 1518 N N . TYR A 1 186 ? -10.571 -7.778 -1.886 1.00 96.88 186 TYR A N 1
ATOM 1519 C CA . TYR A 1 186 ? -10.375 -8.208 -3.278 1.00 96.88 186 TYR A CA 1
ATOM 1520 C C . TYR A 1 186 ? -9.494 -9.470 -3.320 1.00 96.88 186 TYR A C 1
ATOM 1522 O O . TYR A 1 186 ? -9.049 -9.954 -2.275 1.00 96.88 186 TYR A O 1
ATOM 1530 N N . ASP A 1 187 ? -9.223 -10.032 -4.490 1.00 96.69 187 ASP A N 1
ATOM 1531 C CA . ASP A 1 187 ? -8.390 -11.234 -4.573 1.00 96.69 187 ASP A CA 1
ATOM 1532 C C . ASP A 1 187 ? -6.925 -10.928 -4.198 1.00 96.69 187 ASP A C 1
ATOM 1534 O O . ASP A 1 187 ? -6.432 -9.802 -4.338 1.00 96.69 187 ASP A O 1
ATOM 1538 N N . GLU A 1 188 ? -6.208 -11.919 -3.658 1.00 95.38 188 GLU A N 1
ATOM 1539 C CA . GLU A 1 188 ? -4.801 -11.742 -3.258 1.00 95.38 188 GLU A CA 1
ATOM 1540 C C . GLU A 1 188 ? -3.919 -11.406 -4.469 1.00 95.38 188 GLU A C 1
ATOM 1542 O O . GLU A 1 188 ? -2.986 -10.604 -4.372 1.00 95.38 188 GLU A O 1
ATOM 1547 N N . GLU A 1 189 ? -4.270 -11.948 -5.632 1.00 96.06 189 GLU A N 1
ATOM 1548 C CA . GLU A 1 189 ? -3.646 -11.686 -6.921 1.00 96.06 189 GLU A CA 1
ATOM 1549 C C . GLU A 1 189 ? -3.729 -10.209 -7.314 1.00 96.06 189 GLU A C 1
ATOM 1551 O O . GLU A 1 189 ? -2.767 -9.677 -7.874 1.00 96.06 189 GLU A O 1
ATOM 1556 N N . ASP A 1 190 ? -4.826 -9.519 -6.983 1.00 97.56 190 ASP A N 1
ATOM 1557 C CA . ASP A 1 190 ? -4.958 -8.082 -7.227 1.00 97.56 190 ASP A CA 1
ATOM 1558 C C . ASP A 1 190 ? -3.988 -7.296 -6.339 1.00 97.56 190 ASP A C 1
ATOM 1560 O O . ASP A 1 190 ? -3.285 -6.402 -6.816 1.00 97.56 190 ASP A O 1
ATOM 1564 N N . TYR A 1 191 ? -3.857 -7.675 -5.065 1.00 97.75 191 TYR A N 1
ATOM 1565 C CA . TYR A 1 191 ? -2.881 -7.057 -4.166 1.00 97.75 191 TYR A CA 1
ATOM 1566 C C . TYR A 1 191 ? -1.445 -7.263 -4.640 1.00 97.75 191 TYR A C 1
ATOM 1568 O O . TYR A 1 191 ? -0.656 -6.317 -4.626 1.00 97.75 191 TYR A O 1
ATOM 1576 N N . ILE A 1 192 ? -1.108 -8.475 -5.081 1.00 96.38 192 ILE A N 1
ATOM 1577 C CA . ILE A 1 192 ? 0.218 -8.804 -5.613 1.00 96.38 192 ILE A CA 1
ATOM 1578 C C . ILE A 1 192 ? 0.483 -8.011 -6.896 1.00 96.38 192 ILE A C 1
ATOM 1580 O O . ILE A 1 192 ? 1.547 -7.404 -7.045 1.00 96.38 192 ILE A O 1
ATOM 1584 N N . ARG A 1 193 ? -0.481 -7.977 -7.825 1.00 97.56 193 ARG A N 1
ATOM 1585 C CA . ARG A 1 193 ? -0.372 -7.237 -9.088 1.00 97.56 193 ARG A CA 1
ATOM 1586 C C . ARG A 1 193 ? -0.122 -5.753 -8.844 1.00 97.56 193 ARG A C 1
ATOM 1588 O O . ARG A 1 193 ? 0.809 -5.185 -9.413 1.00 97.56 193 ARG A O 1
ATOM 1595 N N . GLU A 1 194 ? -0.919 -5.129 -7.989 1.00 98.06 194 GLU A N 1
ATOM 1596 C CA . GLU A 1 194 ? -0.807 -3.697 -7.723 1.00 98.06 194 GLU A CA 1
ATOM 1597 C C . GLU A 1 194 ? 0.419 -3.365 -6.862 1.00 98.06 194 GLU A C 1
ATOM 1599 O O . GLU A 1 194 ? 1.121 -2.393 -7.145 1.00 98.06 194 GLU A O 1
ATOM 1604 N N . GLY A 1 195 ? 0.789 -4.238 -5.920 1.00 97.38 195 GLY A N 1
ATOM 1605 C CA . GLY A 1 195 ? 2.044 -4.137 -5.175 1.00 97.38 195 GLY A CA 1
ATOM 1606 C C . GLY A 1 195 ? 3.276 -4.155 -6.088 1.00 97.38 195 GLY A C 1
ATOM 1607 O O . GLY A 1 195 ? 4.203 -3.359 -5.907 1.00 97.38 195 GLY A O 1
ATOM 1608 N N . LYS A 1 196 ? 3.288 -4.987 -7.145 1.00 96.56 196 LYS A N 1
ATOM 1609 C CA . LYS A 1 196 ? 4.393 -5.033 -8.127 1.00 96.56 196 LYS A CA 1
ATOM 1610 C C . LYS A 1 196 ? 4.655 -3.680 -8.792 1.00 96.56 196 LYS A C 1
ATOM 1612 O O . LYS A 1 196 ? 5.823 -3.356 -9.025 1.00 96.56 196 LYS A O 1
ATOM 1617 N N . ARG A 1 197 ? 3.620 -2.862 -9.047 1.00 97.25 197 ARG A N 1
ATOM 1618 C CA . ARG A 1 197 ? 3.771 -1.508 -9.633 1.00 97.25 197 ARG A CA 1
ATOM 1619 C C . ARG A 1 197 ? 4.667 -0.610 -8.788 1.00 97.25 197 ARG A C 1
ATOM 1621 O O . ARG A 1 197 ? 5.341 0.279 -9.314 1.00 97.25 197 ARG A O 1
ATOM 1628 N N . TYR A 1 198 ? 4.692 -0.854 -7.483 1.00 96.56 198 TYR A N 1
ATOM 1629 C CA . TYR A 1 198 ? 5.590 -0.195 -6.561 1.00 96.56 198 TYR A CA 1
ATOM 1630 C C . TYR A 1 198 ? 6.891 -0.972 -6.344 1.00 96.56 198 TYR A C 1
ATOM 1632 O O . TYR A 1 198 ? 7.959 -0.373 -6.442 1.00 96.56 198 TYR A O 1
ATOM 1640 N N . PHE A 1 199 ? 6.851 -2.275 -6.062 1.00 93.81 199 PHE A N 1
ATOM 1641 C CA . PHE A 1 199 ? 8.061 -3.016 -5.696 1.00 93.81 199 PHE A CA 1
ATOM 1642 C C . PHE A 1 199 ? 9.090 -3.063 -6.818 1.00 93.81 199 PHE A C 1
ATOM 1644 O O . PHE A 1 199 ? 10.249 -2.725 -6.590 1.00 93.81 199 PHE A O 1
ATOM 1651 N N . VAL A 1 200 ? 8.684 -3.425 -8.035 1.00 91.44 200 VAL A N 1
ATOM 1652 C CA . VAL A 1 200 ? 9.630 -3.710 -9.124 1.00 91.44 200 VAL A CA 1
ATOM 1653 C C . VAL A 1 200 ? 10.469 -2.475 -9.496 1.00 91.44 200 VAL A C 1
ATOM 1655 O O . VAL A 1 200 ? 11.693 -2.601 -9.566 1.00 91.44 200 VAL A O 1
ATOM 1658 N N . PRO A 1 201 ? 9.905 -1.254 -9.632 1.00 90.12 201 PRO A N 1
ATOM 1659 C CA . PRO A 1 201 ? 10.717 -0.063 -9.900 1.00 90.12 201 PRO A CA 1
ATOM 1660 C C . PRO A 1 201 ? 11.547 0.438 -8.702 1.00 90.12 201 PRO A C 1
ATOM 1662 O O . PRO A 1 201 ? 12.424 1.289 -8.887 1.00 90.12 201 PRO A O 1
ATOM 1665 N N . ASN A 1 202 ? 11.267 -0.040 -7.479 1.00 88.44 202 ASN A N 1
ATOM 1666 C CA . ASN A 1 202 ? 11.834 0.487 -6.230 1.00 88.44 202 ASN A CA 1
ATOM 1667 C C . ASN A 1 202 ? 12.677 -0.517 -5.422 1.00 88.44 202 ASN A C 1
ATOM 1669 O O . ASN A 1 202 ? 13.241 -0.116 -4.401 1.00 88.44 202 ASN A O 1
ATOM 1673 N N . ILE A 1 203 ? 12.792 -1.781 -5.838 1.00 78.75 203 ILE A N 1
ATOM 1674 C CA . ILE A 1 203 ? 13.478 -2.837 -5.068 1.00 78.75 203 ILE A CA 1
ATOM 1675 C C . ILE A 1 203 ? 14.996 -2.619 -4.962 1.00 78.75 203 ILE A C 1
ATOM 1677 O O . ILE A 1 203 ? 15.622 -2.983 -3.965 1.00 78.75 203 ILE A O 1
ATOM 1681 N N . TYR A 1 204 ? 15.591 -1.962 -5.958 1.00 72.94 204 TYR A N 1
ATOM 1682 C CA . TYR A 1 204 ? 17.024 -1.677 -5.989 1.00 72.94 204 TYR A CA 1
ATOM 1683 C C . TYR A 1 204 ? 17.390 -0.455 -5.160 1.00 72.94 204 TYR A C 1
ATOM 1685 O O . TYR A 1 204 ? 16.641 0.519 -5.120 1.00 72.94 204 TYR A O 1
ATOM 1693 N N . ASN A 1 205 ? 18.554 -0.488 -4.512 1.00 62.53 205 ASN A N 1
ATOM 1694 C CA . ASN A 1 205 ? 19.001 0.553 -3.598 1.00 62.53 205 ASN A CA 1
ATOM 1695 C C . ASN A 1 205 ? 19.086 1.922 -4.263 1.00 62.53 205 ASN A C 1
ATOM 1697 O O . ASN A 1 205 ? 18.345 2.842 -3.911 1.00 62.53 205 ASN A O 1
ATOM 1701 N N . SER A 1 206 ? 19.899 1.990 -5.310 1.00 64.50 206 SER A N 1
ATOM 1702 C CA . SER A 1 206 ? 19.869 3.069 -6.277 1.00 64.50 206 SER A CA 1
ATOM 1703 C C . SER A 1 206 ? 19.707 2.469 -7.662 1.00 64.50 206 SER A C 1
ATOM 1705 O O . SER A 1 206 ? 20.411 1.529 -8.033 1.00 64.50 206 SER A O 1
ATOM 1707 N N . ASN A 1 207 ? 18.807 3.060 -8.445 1.00 63.06 207 ASN A N 1
ATOM 1708 C CA . ASN A 1 207 ? 18.662 2.701 -9.847 1.00 63.06 207 ASN A CA 1
ATOM 1709 C C . ASN A 1 207 ? 19.893 3.122 -10.674 1.00 63.06 207 ASN A C 1
ATOM 1711 O O . ASN A 1 207 ? 20.101 2.602 -11.772 1.00 63.06 207 ASN A O 1
ATOM 1715 N N . ASP A 1 208 ? 20.755 4.002 -10.156 1.00 63.41 208 ASP A N 1
ATOM 1716 C CA . ASP A 1 208 ? 21.949 4.501 -10.850 1.00 63.41 208 ASP A CA 1
ATOM 1717 C C . ASP A 1 208 ? 22.944 3.380 -11.169 1.00 63.41 208 ASP A C 1
ATOM 1719 O O . ASP A 1 208 ? 23.557 3.394 -12.236 1.00 63.41 208 ASP A O 1
ATOM 1723 N N . PHE A 1 209 ? 23.005 2.346 -10.327 1.00 65.19 209 PHE A N 1
ATOM 1724 C CA . PHE A 1 209 ? 23.891 1.192 -10.511 1.00 65.19 209 PHE A CA 1
ATOM 1725 C C . PHE A 1 209 ? 23.249 0.030 -11.274 1.00 65.19 209 PHE A C 1
ATOM 1727 O O . PHE A 1 209 ? 23.914 -0.970 -11.531 1.00 65.19 209 PHE A O 1
ATOM 1734 N N . ASN A 1 210 ? 21.974 0.139 -11.661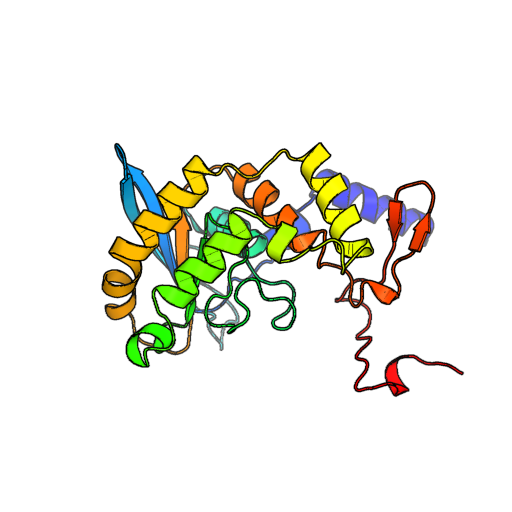 1.00 72.31 210 ASN A N 1
ATOM 1735 C CA . ASN A 1 210 ? 21.324 -0.952 -12.377 1.00 72.31 210 ASN A CA 1
ATOM 1736 C C . ASN A 1 210 ? 21.905 -1.095 -13.792 1.00 72.31 210 ASN A C 1
ATOM 1738 O O . ASN A 1 210 ? 22.025 -0.101 -14.519 1.00 72.31 210 ASN A O 1
ATOM 1742 N N . MET A 1 211 ? 22.213 -2.327 -14.189 1.00 71.75 211 MET A N 1
ATOM 1743 C CA . MET A 1 211 ? 22.730 -2.700 -15.503 1.00 71.75 211 MET A CA 1
ATOM 1744 C C . MET A 1 211 ? 21.670 -3.456 -16.303 1.00 71.75 211 MET A C 1
ATOM 1746 O O . MET A 1 211 ? 20.972 -4.314 -15.765 1.00 71.75 211 MET A O 1
ATOM 1750 N N . LYS A 1 212 ? 21.578 -3.174 -17.606 1.00 73.44 212 LYS A N 1
ATOM 1751 C CA . LYS A 1 212 ? 20.760 -3.955 -18.540 1.00 73.44 212 LYS A CA 1
ATOM 1752 C C . LYS A 1 212 ? 21.631 -5.046 -19.169 1.00 73.44 212 LYS A C 1
ATOM 1754 O O . LYS A 1 212 ? 22.599 -4.726 -19.853 1.00 73.44 212 LYS A O 1
ATOM 1759 N N . ILE A 1 213 ? 21.295 -6.315 -18.945 1.00 72.75 213 ILE A N 1
ATOM 1760 C CA . ILE A 1 213 ? 21.973 -7.481 -19.533 1.00 72.75 213 ILE A CA 1
ATOM 1761 C C . ILE A 1 213 ? 20.899 -8.386 -20.139 1.00 72.75 213 ILE A C 1
ATOM 1763 O O . ILE A 1 213 ? 20.023 -8.858 -19.420 1.00 72.75 213 ILE A O 1
ATOM 1767 N N . SER A 1 214 ? 20.967 -8.642 -21.451 1.00 64.88 214 SER A N 1
ATOM 1768 C CA . SER A 1 214 ? 20.021 -9.521 -22.171 1.00 64.88 214 SER A CA 1
ATOM 1769 C C . SER A 1 214 ? 18.546 -9.204 -21.867 1.00 64.88 214 SER A C 1
ATOM 1771 O O . SER A 1 214 ? 17.795 -10.063 -21.413 1.00 64.88 214 SER A O 1
ATOM 1773 N N . ASP A 1 215 ? 18.173 -7.929 -22.022 1.00 68.44 215 ASP A N 1
ATOM 1774 C CA . ASP A 1 215 ? 16.838 -7.373 -21.736 1.00 68.44 215 ASP A CA 1
ATOM 1775 C C . ASP A 1 215 ? 16.318 -7.493 -20.298 1.00 68.44 215 ASP A C 1
ATOM 1777 O O . ASP A 1 215 ? 15.202 -7.070 -20.005 1.00 68.44 215 ASP A O 1
ATOM 1781 N N . LYS A 1 216 ? 17.157 -7.946 -19.365 1.00 64.94 216 LYS A N 1
ATOM 1782 C CA . LYS A 1 216 ? 16.864 -7.954 -17.932 1.00 64.94 216 LYS A CA 1
ATOM 1783 C C . LYS A 1 216 ? 17.640 -6.856 -17.221 1.00 64.94 216 LYS A C 1
ATOM 1785 O O . LYS A 1 216 ? 18.783 -6.552 -17.566 1.00 64.94 216 LYS A O 1
ATOM 1790 N N . ILE A 1 217 ? 17.001 -6.251 -16.228 1.00 70.38 217 ILE A N 1
ATOM 1791 C CA . ILE A 1 217 ? 17.608 -5.222 -15.387 1.00 70.38 217 ILE A CA 1
ATOM 1792 C C . ILE A 1 217 ? 18.120 -5.902 -14.122 1.00 70.38 217 ILE A C 1
ATOM 1794 O O . ILE A 1 217 ? 17.371 -6.581 -13.429 1.00 70.38 217 ILE A O 1
ATOM 1798 N N . PHE A 1 218 ? 19.409 -5.731 -13.850 1.00 69.19 218 PHE A N 1
ATOM 1799 C CA . PHE A 1 218 ? 20.089 -6.218 -12.656 1.00 69.19 218 PHE A CA 1
ATOM 1800 C C . PHE A 1 218 ? 20.510 -5.025 -11.810 1.00 69.19 218 PHE A C 1
ATOM 1802 O O . PHE A 1 218 ? 20.972 -4.025 -12.350 1.00 69.19 218 PHE A O 1
ATOM 1809 N N . GLY A 1 219 ? 20.387 -5.128 -10.492 1.00 70.06 219 GLY A N 1
ATOM 1810 C CA . GLY A 1 219 ? 20.756 -4.064 -9.565 1.00 70.06 219 GLY A CA 1
ATOM 1811 C C . GLY A 1 219 ? 21.000 -4.599 -8.161 1.00 70.06 219 GLY A C 1
ATOM 1812 O O . GLY A 1 219 ? 20.653 -5.740 -7.851 1.00 70.06 219 GLY A O 1
ATOM 1813 N N . LEU A 1 220 ? 21.598 -3.773 -7.304 1.00 68.62 220 LEU A N 1
ATOM 1814 C CA . LEU A 1 220 ? 21.804 -4.117 -5.897 1.00 68.62 220 LEU A CA 1
ATOM 1815 C C . LEU A 1 220 ? 20.498 -3.900 -5.125 1.00 68.62 220 LEU A C 1
ATOM 1817 O O . LEU A 1 220 ? 20.007 -2.769 -5.116 1.00 68.62 220 LEU A O 1
ATOM 1821 N N . PRO A 1 221 ? 19.909 -4.931 -4.496 1.00 65.06 221 PRO A N 1
ATOM 1822 C CA . PRO A 1 221 ? 18.691 -4.766 -3.713 1.00 65.06 221 PRO A CA 1
ATOM 1823 C C . PRO A 1 221 ? 18.965 -3.935 -2.455 1.00 65.06 221 PRO A C 1
ATOM 1825 O O . PRO A 1 221 ? 20.083 -3.908 -1.935 1.00 65.06 221 PRO A O 1
ATOM 1828 N N . ASN A 1 222 ? 17.923 -3.269 -1.960 1.00 61.97 222 ASN A N 1
ATOM 1829 C CA . ASN A 1 222 ? 17.984 -2.448 -0.748 1.00 61.97 222 ASN A CA 1
ATOM 1830 C C . ASN A 1 222 ? 18.486 -3.217 0.491 1.00 61.97 222 ASN A C 1
ATOM 1832 O O . ASN A 1 222 ? 19.167 -2.631 1.329 1.00 61.97 222 ASN A O 1
ATOM 1836 N N . ASP A 1 223 ? 18.189 -4.514 0.575 1.00 57.62 223 ASP A N 1
ATOM 1837 C CA . ASP A 1 223 ? 18.441 -5.334 1.766 1.00 57.62 223 ASP A CA 1
ATOM 1838 C C . ASP A 1 223 ? 19.899 -5.807 1.910 1.00 57.62 223 ASP A C 1
ATOM 1840 O O . ASP A 1 223 ? 20.303 -6.213 2.997 1.00 57.62 223 ASP A O 1
ATOM 1844 N N . ASN A 1 224 ? 20.712 -5.732 0.846 1.00 56.91 224 ASN A N 1
ATOM 1845 C CA . ASN A 1 224 ? 22.077 -6.279 0.860 1.00 56.91 224 ASN A CA 1
ATOM 1846 C C . ASN A 1 224 ? 23.149 -5.246 1.245 1.00 56.91 224 ASN A C 1
ATOM 1848 O O . ASN A 1 224 ? 24.067 -5.559 1.997 1.00 56.91 224 ASN A O 1
ATOM 1852 N N . MET A 1 225 ? 23.072 -4.020 0.718 1.00 59.44 225 MET A N 1
ATOM 1853 C CA . MET A 1 225 ? 24.053 -2.956 0.977 1.00 59.44 225 MET A CA 1
ATOM 1854 C C . MET A 1 225 ? 23.405 -1.584 0.843 1.00 59.44 225 MET A C 1
ATOM 1856 O O . MET A 1 225 ? 22.727 -1.332 -0.146 1.00 59.44 225 MET A O 1
ATOM 1860 N N . GLY A 1 226 ? 23.666 -0.688 1.801 1.00 57.25 226 GLY A N 1
ATOM 1861 C CA . GLY A 1 226 ? 23.196 0.700 1.822 1.00 57.25 226 GLY A CA 1
ATOM 1862 C C . GLY A 1 226 ? 24.097 1.663 1.042 1.00 57.25 226 GLY A C 1
ATOM 1863 O O . GLY A 1 226 ? 24.985 2.264 1.641 1.00 57.25 226 GLY A O 1
ATOM 1864 N N . MET A 1 227 ? 23.855 1.875 -0.253 1.00 57.59 227 MET A N 1
ATOM 1865 C CA . MET A 1 227 ? 24.587 2.863 -1.069 1.00 57.59 227 MET A CA 1
ATOM 1866 C C . MET A 1 227 ? 23.994 4.269 -0.870 1.00 57.59 227 MET A C 1
ATOM 1868 O O . MET A 1 227 ? 23.299 4.810 -1.728 1.00 57.59 227 MET A O 1
ATOM 1872 N N . ASN A 1 228 ? 24.207 4.859 0.309 1.00 58.44 228 ASN A N 1
ATOM 1873 C CA . ASN A 1 228 ? 23.760 6.224 0.586 1.00 58.44 228 ASN A CA 1
ATOM 1874 C C . ASN A 1 228 ? 24.802 7.226 0.071 1.00 58.44 228 ASN A C 1
ATOM 1876 O O . ASN A 1 228 ? 25.913 7.272 0.592 1.00 58.44 228 ASN A O 1
ATOM 1880 N N . SER A 1 229 ? 24.420 8.093 -0.868 1.00 60.22 229 SER A N 1
ATOM 1881 C CA . SER A 1 229 ? 25.288 9.155 -1.403 1.00 60.22 229 SER A CA 1
ATOM 1882 C C . SER A 1 229 ? 25.783 10.150 -0.342 1.00 60.22 229 SER A C 1
ATOM 1884 O O . SER A 1 229 ? 26.796 10.814 -0.535 1.00 60.22 229 SER A O 1
ATOM 1886 N N . LYS A 1 230 ? 25.120 10.229 0.821 1.00 60.84 230 LYS A N 1
ATOM 1887 C CA . LYS A 1 230 ? 25.578 10.999 1.995 1.00 60.84 230 LYS A CA 1
ATOM 1888 C C . LYS A 1 230 ? 26.606 10.256 2.859 1.00 60.84 230 LYS A C 1
ATOM 1890 O O . LYS A 1 230 ? 27.099 10.818 3.833 1.00 60.84 230 LYS A O 1
ATOM 1895 N N . LYS A 1 231 ? 26.905 8.995 2.546 1.00 66.81 231 LYS A N 1
ATOM 1896 C CA . LYS A 1 231 ? 27.886 8.136 3.224 1.00 66.81 231 LYS A CA 1
ATOM 1897 C C . LYS A 1 231 ? 28.829 7.504 2.187 1.00 66.81 231 LYS A C 1
ATOM 1899 O O . LYS A 1 231 ? 28.826 6.285 2.032 1.00 66.81 231 LYS A O 1
ATOM 1904 N N . PRO A 1 232 ? 29.652 8.311 1.490 1.00 62.12 232 PRO A N 1
ATOM 1905 C CA . PRO A 1 232 ? 30.494 7.840 0.383 1.00 62.12 232 PRO A CA 1
ATOM 1906 C C . PRO A 1 232 ? 31.493 6.743 0.785 1.00 62.12 232 PRO A C 1
ATOM 1908 O O . PRO A 1 232 ? 31.891 5.933 -0.042 1.00 62.12 232 PRO A O 1
ATOM 1911 N N . TYR A 1 233 ? 31.845 6.647 2.071 1.00 65.00 233 TYR A N 1
ATOM 1912 C CA . TYR A 1 233 ? 32.689 5.577 2.610 1.00 65.00 233 TYR A CA 1
ATOM 1913 C C . TYR A 1 233 ? 32.061 4.172 2.518 1.00 65.00 233 TYR A C 1
ATOM 1915 O O . TYR A 1 233 ? 32.774 3.184 2.647 1.00 65.00 233 TYR A O 1
ATOM 1923 N N . LEU A 1 234 ? 30.745 4.057 2.298 1.00 63.88 234 LEU A N 1
ATOM 1924 C CA . LEU A 1 234 ? 30.069 2.771 2.083 1.00 63.88 234 LEU A CA 1
ATOM 1925 C C . LEU A 1 234 ? 30.232 2.240 0.653 1.00 63.88 234 LEU A C 1
ATOM 1927 O O . LEU A 1 234 ? 29.929 1.077 0.407 1.00 63.88 234 LEU A O 1
ATOM 1931 N N . GLU A 1 235 ? 30.717 3.061 -0.281 1.00 59.50 235 GLU A N 1
ATOM 1932 C CA . GLU A 1 235 ? 30.896 2.658 -1.679 1.00 59.50 235 GLU A CA 1
ATOM 1933 C C . GLU A 1 235 ? 32.148 1.786 -1.893 1.00 59.50 235 GLU A C 1
ATOM 1935 O O . GLU A 1 235 ? 32.313 1.269 -2.993 1.00 59.50 235 GLU A O 1
ATOM 1940 N N . ASN A 1 236 ? 33.019 1.621 -0.877 1.00 55.88 236 ASN A N 1
ATOM 1941 C CA . ASN A 1 236 ? 34.284 0.861 -0.945 1.00 55.88 236 ASN A CA 1
ATOM 1942 C C . ASN A 1 236 ? 35.046 1.083 -2.270 1.00 55.88 236 ASN A C 1
ATOM 1944 O O . ASN A 1 236 ? 35.574 0.150 -2.872 1.00 55.88 236 ASN A O 1
ATOM 1948 N N . LYS A 1 237 ? 35.082 2.338 -2.739 1.00 51.84 237 LYS A N 1
ATOM 1949 C CA . LYS A 1 237 ? 35.863 2.764 -3.904 1.00 51.84 237 LYS A CA 1
ATOM 1950 C C . LYS A 1 237 ? 37.338 2.844 -3.505 1.00 51.84 237 LYS A C 1
ATOM 1952 O O . LYS A 1 237 ? 37.836 3.927 -3.206 1.00 51.84 237 LYS A O 1
ATOM 1957 N N . THR A 1 238 ? 37.998 1.694 -3.467 1.00 43.16 238 THR A N 1
ATOM 1958 C CA . THR A 1 238 ? 39.454 1.553 -3.327 1.00 43.16 238 THR A CA 1
ATOM 1959 C C . THR A 1 238 ? 39.958 0.560 -4.348 1.00 43.16 238 THR A C 1
ATOM 1961 O O . THR A 1 238 ? 39.264 -0.463 -4.537 1.00 43.16 238 THR A O 1
#

Foldseek 3Di:
DVVVVVVVVVVVCVVCPCVVVLVPFQDWFDKEWEWEDDDLAIDTDDIDGWDQDPVVRDTDQPDPCSSVVSLLRVLFAAPDLVQALQPLSQWGTQFLQKTKGFLVCLVVVVDDLVSLVSSLVCLQPVCVVVPCVNVLLVVQLVVLCVVLPHRPNVVSVSSSVNCVVPVSVVSPVDDDRTMDMYGYDDDSVSSNSSSCSRCRSQQALDSVQWDQDPNDIDHHGPVPAHPDPVCVVSVPPD

Secondary structure (DSSP, 8-state):
-HHHHHHHHHHHHHHHTTHHHHTT--PPSEEEEEEEEETTEEEEEEEEEE---TTT------STTHHHHHHHHHHHB-S-TTS-SSTTS-B-B-STTEEEEETHHHHTT---HHHHHHHHHHHH-GGGTS-GGGHHHHHHHHHHHHHH----HHHHHHHHHHHHHHHHHHHHT--SSSEEEEEE---HHHHHHHHHHHHHHHSBS-GGG-EEETTEEE--BTTT----TT-GGGG---

Sequence (238 aa):
MLKECLESFKNELNEKGDKLILDNYVPSDGTYIIVAPKDDSYEVKEVVNIKLDKKTKTIDKSSNYFSKLCTYDYNSKLVDMNKPIDGKKIIHSNNYLSFFVKKESFSNGKLTNEIINGYYDILLNPYIKYPKSKAKAHDVYKSLEAEIGIVDKILVEKIKSWIQENIFEIGNQYTGKDYLKVFFEYDEEDYIREGKRYFVPNIYNSNDFNMKISDKIFGLPNDNMGMNSKKPYLENKT

Radius of gyration: 19.3 Å; chains: 1; bounding box: 63×46×49 Å